Protein AF-A0A4Q9KLH8-F1 (afdb_monomer_lite)

Secondary structure (DSSP, 8-state):
-PEEEEETTEEEEE--------EEEEEEEEEETTT-SPPSS-EEEE-STTEEEEEETTEEEEEE-HHHH-TTTTTS-EEEEEEEE-TTS--EEEEEEE-TTPPSSEEPPPEEEPPPPEEEEEEEEESSTT--B-TT-EEEEEEETTEEEEEBSS--SS-B-TT-EEEE----EEEEEEBSS---TT-SEEEBS--TT--TT-EEEETTS-EEEEEEEETTEEEESS--SS-PPTT-EEEEE-------EEEBSSPBPTT--EEEBSS---SSEEEEE-GGG-EEEEBSEE--TTSEEEEEEE-S-SEEEEEEE-TTSPPEEEEEEE--S-SSEE--EEE--

Structure (mmCIF, N/CA/C/O 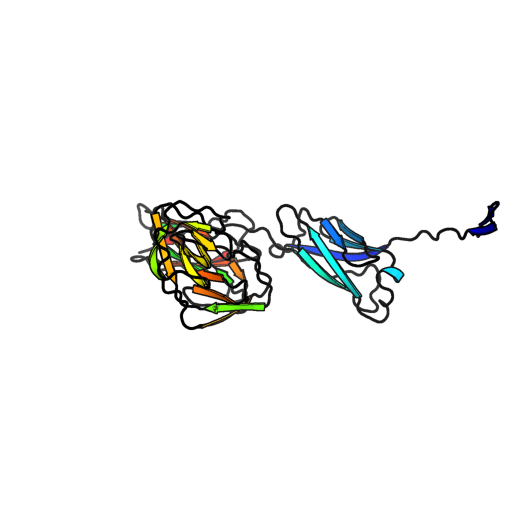backbone):
data_AF-A0A4Q9KLH8-F1
#
_entry.id   AF-A0A4Q9KLH8-F1
#
loop_
_atom_site.group_PDB
_atom_site.id
_atom_site.type_symbol
_atom_site.label_atom_id
_atom_site.label_alt_id
_atom_site.label_comp_id
_atom_site.label_asym_id
_atom_site.label_entity_id
_atom_site.label_seq_id
_atom_site.pdbx_PDB_ins_code
_atom_site.Cartn_x
_atom_site.Cartn_y
_atom_site.Cartn_z
_atom_site.occupancy
_atom_site.B_iso_or_equiv
_atom_site.auth_seq_id
_atom_site.auth_comp_id
_atom_site.auth_asym_id
_atom_site.auth_atom_id
_atom_site.pdbx_PDB_model_num
ATOM 1 N N . MET A 1 1 ? 32.118 -20.522 -50.262 1.00 47.38 1 MET A N 1
ATOM 2 C CA . MET A 1 1 ? 32.177 -21.548 -51.327 1.00 47.38 1 MET A CA 1
ATOM 3 C C . MET A 1 1 ? 30.756 -22.057 -51.536 1.00 47.38 1 MET A C 1
ATOM 5 O O . MET A 1 1 ? 30.192 -22.581 -50.592 1.00 47.38 1 MET A O 1
ATOM 9 N N . THR A 1 2 ? 30.107 -21.774 -52.666 1.00 47.69 2 THR A N 1
ATOM 10 C CA . THR A 1 2 ? 28.705 -22.180 -52.893 1.00 47.69 2 THR A CA 1
ATOM 11 C C . THR A 1 2 ? 28.675 -23.625 -53.379 1.00 47.69 2 THR A C 1
ATOM 13 O O . THR A 1 2 ? 29.340 -23.927 -54.367 1.00 47.69 2 THR A O 1
ATOM 16 N N . GLN A 1 3 ? 27.939 -24.509 -52.704 1.00 59.72 3 GLN A N 1
ATOM 17 C CA . GLN A 1 3 ? 27.824 -25.910 -53.106 1.00 59.72 3 GLN A CA 1
ATOM 18 C C . GLN A 1 3 ? 26.533 -26.089 -53.905 1.00 59.72 3 GLN A C 1
ATOM 20 O O . GLN A 1 3 ? 25.454 -25.706 -53.457 1.00 59.72 3 GLN A O 1
ATOM 25 N N . LEU A 1 4 ? 26.637 -26.632 -55.115 1.00 65.88 4 LEU A N 1
ATOM 26 C CA . LEU A 1 4 ? 25.462 -27.062 -55.866 1.00 65.88 4 LEU A CA 1
ATOM 27 C C . LEU A 1 4 ? 25.060 -28.449 -55.360 1.00 65.88 4 LEU A C 1
ATOM 29 O O . LEU A 1 4 ? 25.887 -29.360 -55.358 1.00 65.88 4 LEU A O 1
ATOM 33 N N . VAL A 1 5 ? 23.808 -28.603 -54.940 1.00 69.75 5 VAL A N 1
ATOM 34 C CA . VAL A 1 5 ? 23.229 -29.900 -54.582 1.00 69.75 5 VAL A CA 1
ATOM 35 C C . VAL A 1 5 ? 22.154 -30.216 -55.610 1.00 69.75 5 VAL A C 1
ATOM 37 O O . VAL A 1 5 ? 21.206 -29.453 -55.782 1.00 69.75 5 VAL A O 1
ATOM 40 N N . VAL A 1 6 ? 22.336 -31.324 -56.322 1.00 73.81 6 VAL A N 1
ATOM 41 C CA . VAL A 1 6 ? 21.378 -31.817 -57.313 1.00 73.81 6 VAL A CA 1
ATOM 42 C C . VAL A 1 6 ? 20.569 -32.929 -56.663 1.00 73.81 6 VAL A C 1
ATOM 44 O O . VAL A 1 6 ? 21.146 -33.890 -56.154 1.00 73.81 6 VAL A O 1
ATOM 47 N N . THR A 1 7 ? 19.249 -32.791 -56.677 1.00 77.50 7 THR A N 1
ATOM 48 C CA . THR A 1 7 ? 18.307 -33.845 -56.300 1.00 77.50 7 THR A CA 1
ATOM 49 C C . THR A 1 7 ? 17.493 -34.272 -57.523 1.00 77.50 7 THR A C 1
ATOM 51 O O . THR A 1 7 ? 17.531 -33.644 -58.581 1.00 77.50 7 THR A O 1
ATOM 54 N N . ASP A 1 8 ? 16.731 -35.346 -57.368 1.00 71.75 8 ASP A N 1
ATOM 55 C CA . ASP A 1 8 ? 15.727 -35.853 -58.312 1.00 71.75 8 ASP A CA 1
ATOM 56 C C . ASP A 1 8 ? 14.618 -34.842 -58.661 1.00 71.75 8 ASP A C 1
ATOM 58 O O . ASP A 1 8 ? 13.943 -34.981 -59.679 1.00 71.75 8 ASP A O 1
ATOM 62 N N . THR A 1 9 ? 14.454 -33.803 -57.842 1.00 70.12 9 THR A N 1
ATOM 63 C CA . THR A 1 9 ? 13.442 -32.749 -57.997 1.00 70.12 9 THR A CA 1
ATOM 64 C C . THR A 1 9 ? 14.005 -31.405 -58.467 1.00 70.12 9 THR A C 1
ATOM 66 O O . THR A 1 9 ? 13.233 -30.488 -58.751 1.00 70.12 9 THR A O 1
ATOM 69 N N . GLY A 1 10 ? 15.328 -31.268 -58.603 1.00 73.38 10 GLY A N 1
ATOM 70 C CA . GLY A 1 10 ? 15.947 -30.074 -59.171 1.00 73.38 10 GLY A CA 1
ATOM 71 C C . GLY A 1 10 ? 17.356 -29.789 -58.665 1.00 73.38 10 GLY A C 1
ATOM 72 O O . GLY A 1 10 ? 17.927 -30.496 -57.837 1.00 73.38 10 GLY A O 1
ATOM 73 N N . THR A 1 11 ? 17.926 -28.704 -59.181 1.00 79.56 11 THR A N 1
ATOM 74 C CA . THR A 1 11 ? 19.269 -28.251 -58.815 1.00 79.56 11 THR A CA 1
ATOM 75 C C . THR A 1 11 ? 19.175 -27.061 -57.872 1.00 79.56 11 THR A C 1
ATOM 77 O O . THR A 1 11 ? 18.703 -25.991 -58.255 1.00 79.56 11 THR A O 1
ATOM 80 N N . PHE A 1 12 ? 19.664 -27.228 -56.646 1.00 67.06 12 PHE A N 1
ATOM 81 C CA . PHE A 1 12 ? 19.619 -26.212 -55.601 1.00 67.06 12 PHE A CA 1
ATOM 82 C C . PHE A 1 12 ? 21.010 -25.635 -55.350 1.00 67.06 12 PHE A C 1
ATOM 84 O O . PHE A 1 12 ? 22.002 -26.350 -55.182 1.00 67.06 12 PHE A O 1
ATOM 91 N N . ARG A 1 13 ? 21.092 -24.303 -55.303 1.00 70.38 13 ARG A N 1
ATOM 92 C CA . ARG A 1 13 ? 22.315 -23.593 -54.929 1.00 70.38 13 ARG A CA 1
ATOM 93 C C . ARG A 1 13 ? 22.336 -23.433 -53.411 1.00 70.38 13 ARG A C 1
ATOM 95 O O . ARG A 1 13 ? 21.678 -22.545 -52.876 1.00 70.38 13 ARG A O 1
ATOM 102 N N . VAL A 1 14 ? 23.092 -24.283 -52.721 1.00 59.47 14 VAL A N 1
ATOM 103 C CA . VAL A 1 14 ? 23.281 -24.182 -51.272 1.00 59.47 14 VAL A CA 1
ATOM 104 C C . VAL A 1 14 ? 24.355 -23.133 -51.008 1.00 59.47 14 VAL A C 1
ATOM 106 O O . VAL A 1 14 ? 25.555 -23.334 -51.225 1.00 59.47 14 VAL A O 1
ATOM 109 N N . VAL A 1 15 ? 23.902 -21.959 -50.582 1.00 61.47 15 VAL A N 1
ATOM 110 C CA . VAL A 1 15 ? 24.777 -20.954 -49.981 1.00 61.47 15 VAL A CA 1
ATOM 111 C C . VAL A 1 15 ? 25.124 -21.469 -48.583 1.00 61.47 15 VAL A C 1
ATOM 113 O O . VAL A 1 15 ? 24.203 -21.871 -47.870 1.00 61.47 15 VAL A O 1
ATOM 116 N N . PRO A 1 16 ? 26.411 -21.518 -48.181 1.00 50.47 16 PRO A N 1
ATOM 117 C CA . PRO A 1 16 ? 26.753 -21.821 -46.797 1.00 50.47 16 PRO A CA 1
ATOM 118 C C . PRO A 1 16 ? 25.945 -20.878 -45.920 1.00 50.47 16 PRO A C 1
ATOM 120 O O . PRO A 1 16 ? 25.918 -19.681 -46.210 1.00 50.47 16 PRO A O 1
ATOM 123 N N . ALA A 1 17 ? 25.274 -21.399 -44.893 1.00 49.69 17 ALA A N 1
ATOM 124 C CA . ALA A 1 17 ? 24.734 -20.521 -43.876 1.00 49.69 17 ALA A CA 1
ATOM 125 C C . ALA A 1 17 ? 25.919 -19.694 -43.369 1.00 49.69 17 ALA A C 1
ATOM 127 O O . ALA A 1 17 ? 26.857 -20.242 -42.786 1.00 49.69 17 ALA A O 1
ATOM 128 N N . GLU A 1 18 ? 25.912 -18.391 -43.648 1.00 45.28 18 GLU A N 1
ATOM 129 C CA . GLU A 1 18 ? 26.667 -17.458 -42.829 1.00 45.28 18 GLU A CA 1
ATOM 130 C C . GLU A 1 18 ? 26.308 -17.838 -41.389 1.00 45.28 18 GLU A C 1
ATOM 132 O O . GLU A 1 18 ? 25.121 -18.089 -41.132 1.00 45.28 18 GLU A O 1
ATOM 137 N N . PRO A 1 19 ? 27.271 -18.025 -40.469 1.00 46.09 19 PRO A N 1
ATOM 138 C CA . PRO A 1 19 ? 26.902 -18.302 -39.096 1.00 46.09 19 PRO A CA 1
ATOM 139 C C . PRO A 1 19 ? 25.984 -17.150 -38.709 1.00 46.09 19 PRO A C 1
ATOM 141 O O . PRO A 1 19 ? 26.393 -15.991 -38.754 1.00 46.09 19 PRO A O 1
ATOM 144 N N . TRP A 1 20 ? 24.711 -17.438 -38.458 1.00 43.53 20 TRP A N 1
ATOM 145 C CA . TRP A 1 20 ? 23.781 -16.425 -38.001 1.00 43.53 20 TRP A CA 1
ATOM 146 C C . TRP A 1 20 ? 24.278 -16.093 -36.600 1.00 43.53 20 TRP A C 1
ATOM 148 O O . TRP A 1 20 ? 24.023 -16.827 -35.643 1.00 43.53 20 TRP A O 1
ATOM 158 N N . HIS A 1 21 ? 25.121 -15.066 -36.501 1.00 51.31 21 HIS A N 1
ATOM 159 C CA . HIS A 1 21 ? 25.708 -14.646 -35.245 1.00 51.31 21 HIS A CA 1
ATOM 160 C C . HIS A 1 21 ? 24.572 -14.000 -34.468 1.00 51.31 21 HIS A C 1
ATOM 162 O O . HIS A 1 21 ? 24.304 -12.809 -34.593 1.00 51.31 21 HIS A O 1
ATOM 168 N N . THR A 1 22 ? 23.852 -14.815 -33.701 1.00 58.53 22 THR A N 1
ATOM 169 C CA . THR A 1 22 ? 22.935 -14.309 -32.686 1.00 58.53 22 THR A CA 1
ATOM 170 C C . THR A 1 22 ? 23.798 -13.501 -31.721 1.00 58.53 22 THR A C 1
ATOM 172 O O . THR A 1 22 ? 24.569 -14.064 -30.944 1.00 58.53 22 THR A O 1
ATOM 175 N N . GLY A 1 23 ? 23.762 -12.179 -31.858 1.00 71.25 23 GLY A N 1
ATOM 176 C CA . GLY A 1 23 ? 24.626 -11.263 -31.127 1.00 71.25 23 GLY A CA 1
ATOM 177 C C . GLY A 1 23 ? 23.939 -10.750 -29.872 1.00 71.25 23 GLY A C 1
ATOM 178 O O . GLY A 1 23 ? 22.711 -10.768 -29.769 1.00 71.25 23 GLY A O 1
ATOM 179 N N . ALA A 1 24 ? 24.728 -10.254 -28.919 1.00 82.06 24 ALA A N 1
ATOM 180 C CA . ALA A 1 24 ? 24.185 -9.389 -27.882 1.00 82.06 24 ALA A CA 1
ATOM 181 C C . ALA A 1 24 ? 23.742 -8.075 -28.542 1.00 82.06 24 ALA A C 1
ATOM 183 O O . ALA A 1 24 ? 24.557 -7.340 -29.095 1.00 82.06 24 ALA A O 1
ATOM 184 N N . LEU A 1 25 ? 22.443 -7.804 -28.497 1.00 88.88 25 LEU A N 1
ATOM 185 C CA . LEU A 1 25 ? 21.833 -6.594 -29.029 1.00 88.88 25 LEU A CA 1
ATOM 186 C C . LEU A 1 25 ? 21.877 -5.473 -27.987 1.00 88.88 25 LEU A C 1
ATOM 188 O O . LEU A 1 25 ? 22.293 -4.355 -28.281 1.00 88.88 25 LEU A O 1
ATOM 192 N N . ALA A 1 26 ? 21.514 -5.778 -26.740 1.00 93.50 26 ALA A N 1
ATOM 193 C CA . ALA A 1 26 ? 21.639 -4.836 -25.636 1.00 93.50 26 ALA A CA 1
ATOM 194 C C . ALA A 1 26 ? 21.941 -5.522 -24.306 1.00 93.50 26 ALA A C 1
ATOM 196 O O . ALA A 1 26 ? 21.568 -6.672 -24.066 1.00 93.50 26 ALA A O 1
ATOM 197 N N . LEU A 1 27 ? 22.599 -4.766 -23.434 1.00 95.25 27 LEU A N 1
ATOM 198 C CA . LEU A 1 27 ? 22.908 -5.114 -22.058 1.00 95.25 27 LEU A CA 1
ATOM 199 C C . LEU A 1 27 ? 22.231 -4.093 -21.147 1.00 95.25 27 LEU A C 1
ATOM 201 O O . LEU A 1 27 ? 22.509 -2.895 -21.235 1.00 95.25 27 LEU A O 1
ATOM 205 N N . VAL A 1 28 ? 21.353 -4.575 -20.275 1.00 96.44 28 VAL A N 1
ATOM 206 C CA . VAL A 1 28 ? 20.563 -3.745 -19.366 1.00 96.44 28 VAL A CA 1
ATOM 207 C C . VAL A 1 28 ? 20.799 -4.237 -17.938 1.00 96.44 28 VAL A C 1
ATOM 209 O O . VAL A 1 28 ? 20.302 -5.306 -17.575 1.00 96.44 28 VAL A O 1
ATOM 212 N N . PRO A 1 29 ? 21.579 -3.519 -17.112 1.00 96.00 29 PRO A N 1
ATOM 213 C CA . PRO A 1 29 ? 21.745 -3.885 -15.710 1.00 96.00 29 PRO A CA 1
ATOM 214 C C . PRO A 1 29 ? 20.382 -3.901 -15.012 1.00 96.00 29 PRO A C 1
ATOM 216 O O . PRO A 1 29 ? 19.599 -2.973 -15.183 1.00 96.00 29 PRO A O 1
ATOM 219 N N . LEU A 1 30 ? 20.080 -4.934 -14.232 1.00 95.06 30 LEU A N 1
ATOM 220 C CA . LEU A 1 30 ? 18.914 -4.932 -13.351 1.00 95.06 30 LEU A CA 1
ATOM 221 C C . LEU A 1 30 ? 19.342 -4.378 -11.995 1.00 95.06 30 LEU A C 1
ATOM 223 O O . LEU A 1 30 ? 20.366 -4.798 -11.456 1.00 95.06 30 LEU A O 1
ATOM 227 N N . ALA A 1 31 ? 18.554 -3.469 -11.432 1.00 92.44 31 ALA A N 1
ATOM 228 C CA . ALA A 1 31 ? 18.828 -2.874 -10.129 1.00 92.44 31 ALA A CA 1
ATOM 229 C C . ALA A 1 31 ? 17.585 -2.954 -9.245 1.00 92.44 31 ALA A C 1
ATOM 231 O O . ALA A 1 31 ? 16.518 -2.482 -9.617 1.00 92.44 31 ALA A O 1
ATOM 232 N N . ASP A 1 32 ? 17.701 -3.569 -8.076 1.00 88.75 32 ASP A N 1
ATOM 233 C CA . ASP A 1 32 ? 16.662 -3.540 -7.052 1.00 88.75 32 ASP A CA 1
ATOM 234 C C . ASP A 1 32 ? 16.375 -2.082 -6.650 1.00 88.75 32 ASP A C 1
ATOM 236 O O . ASP A 1 32 ? 17.298 -1.340 -6.316 1.00 88.75 32 ASP A O 1
ATOM 240 N N . GLU A 1 33 ? 15.110 -1.659 -6.713 1.00 85.38 33 GLU A N 1
ATOM 241 C CA . GLU A 1 33 ? 14.712 -0.249 -6.535 1.00 85.38 33 GLU A CA 1
ATOM 242 C C . GLU A 1 33 ? 15.081 0.335 -5.157 1.00 85.38 33 GLU A C 1
ATOM 244 O O . GLU A 1 33 ? 15.186 1.549 -5.017 1.00 85.38 33 GLU A O 1
ATOM 249 N N . TRP A 1 34 ? 15.289 -0.511 -4.143 1.00 83.50 34 TRP A N 1
ATOM 250 C CA . TRP A 1 34 ? 15.727 -0.111 -2.808 1.00 83.50 34 TRP A CA 1
ATOM 251 C C . TRP A 1 34 ? 17.248 -0.080 -2.705 1.00 83.50 34 TRP A C 1
ATOM 253 O O . TRP A 1 34 ? 17.835 0.914 -2.287 1.00 83.50 34 TRP A O 1
ATOM 263 N N . THR A 1 35 ? 17.900 -1.194 -3.033 1.00 82.88 35 THR A N 1
ATOM 264 C CA . THR A 1 35 ? 19.324 -1.380 -2.720 1.00 82.88 35 THR A CA 1
ATOM 265 C C . THR A 1 35 ? 20.253 -0.941 -3.847 1.00 82.88 35 THR A C 1
ATOM 267 O O . THR A 1 35 ? 21.462 -0.857 -3.635 1.00 82.88 35 THR A O 1
ATOM 270 N N . GLY A 1 36 ? 19.725 -0.724 -5.055 1.00 85.69 36 GLY A N 1
ATOM 271 C CA . GLY A 1 36 ? 20.499 -0.492 -6.277 1.00 85.69 36 GLY A CA 1
ATOM 272 C C . GLY A 1 36 ? 21.330 -1.700 -6.723 1.00 85.69 36 GLY A C 1
ATOM 273 O O . GLY A 1 36 ? 22.054 -1.623 -7.714 1.00 85.69 36 GLY A O 1
ATOM 274 N N . ARG A 1 37 ? 21.255 -2.821 -5.996 1.00 88.75 37 ARG A N 1
ATOM 275 C CA . ARG A 1 37 ? 22.023 -4.040 -6.263 1.00 88.75 37 ARG A CA 1
ATOM 276 C C . ARG A 1 37 ? 21.271 -4.942 -7.240 1.00 88.75 37 ARG A C 1
ATOM 278 O O . ARG A 1 37 ? 20.043 -4.894 -7.289 1.00 88.75 37 ARG A O 1
ATOM 285 N N . PRO A 1 38 ? 21.969 -5.796 -8.000 1.00 87.56 38 PRO A N 1
ATOM 286 C CA . PRO A 1 38 ? 21.299 -6.754 -8.865 1.00 87.56 38 PRO A CA 1
ATOM 287 C C . PRO A 1 38 ? 20.416 -7.719 -8.058 1.00 87.56 38 PRO A C 1
ATOM 289 O O . PRO A 1 38 ? 20.823 -8.160 -6.978 1.00 87.56 38 PRO A O 1
ATOM 292 N N . PRO A 1 39 ? 19.225 -8.085 -8.569 1.00 86.38 39 PRO A N 1
ATOM 293 C CA . PRO A 1 39 ? 18.384 -9.083 -7.922 1.00 86.38 39 PRO A CA 1
ATOM 294 C C . PRO A 1 39 ? 19.099 -10.448 -7.898 1.00 86.38 39 PRO A C 1
ATOM 296 O O . PRO A 1 39 ? 19.776 -10.796 -8.869 1.00 86.38 39 PRO A O 1
ATOM 299 N N . PRO A 1 40 ? 18.923 -11.256 -6.834 1.00 80.56 40 PRO A N 1
ATOM 300 C CA . PRO A 1 40 ? 19.633 -12.529 -6.689 1.00 80.56 40 PRO A CA 1
ATOM 301 C C . PRO A 1 40 ? 19.197 -13.569 -7.729 1.00 80.56 40 PRO A C 1
ATOM 303 O O . PRO A 1 40 ? 20.020 -14.336 -8.220 1.00 80.56 40 PRO A O 1
ATOM 306 N N . VAL A 1 41 ? 17.907 -13.586 -8.080 1.00 84.38 41 VAL A N 1
ATOM 307 C CA . VAL A 1 41 ? 17.327 -14.490 -9.079 1.00 84.38 41 VAL A CA 1
ATOM 308 C C . VAL A 1 41 ? 16.302 -13.721 -9.901 1.00 84.38 41 VAL A C 1
ATOM 310 O O . VAL A 1 41 ? 15.388 -13.109 -9.345 1.00 84.38 41 VAL A O 1
ATOM 313 N N . ALA A 1 42 ? 16.447 -13.770 -11.222 1.00 90.38 42 ALA A N 1
ATOM 314 C CA . ALA A 1 42 ? 15.468 -13.274 -12.178 1.00 90.38 42 ALA A CA 1
ATOM 315 C C . ALA A 1 42 ? 15.587 -14.052 -13.491 1.00 90.38 42 ALA A C 1
ATOM 317 O O . ALA A 1 42 ? 16.667 -14.522 -13.845 1.00 90.38 42 ALA A O 1
ATOM 318 N N . SER A 1 43 ? 14.483 -14.157 -14.218 1.00 92.75 43 SER A N 1
ATOM 319 C CA . SER A 1 43 ? 14.439 -14.595 -15.609 1.00 92.75 43 SER A CA 1
ATOM 320 C C . SER A 1 43 ? 13.723 -13.541 -16.448 1.00 92.75 43 SER A C 1
ATOM 322 O O . SER A 1 43 ? 13.027 -12.669 -15.922 1.00 92.75 43 SER A O 1
ATOM 324 N N . ALA A 1 44 ? 13.929 -13.593 -17.758 1.00 95.50 44 ALA A N 1
ATOM 325 C CA . ALA A 1 44 ? 13.297 -12.683 -18.696 1.00 95.50 44 ALA A CA 1
ATOM 326 C C . ALA A 1 44 ? 12.781 -13.455 -19.904 1.00 95.50 44 ALA A C 1
ATOM 328 O O . ALA A 1 44 ? 13.363 -14.469 -20.283 1.00 95.50 44 ALA A O 1
ATOM 329 N N . ARG A 1 45 ? 11.726 -12.932 -20.523 1.00 95.44 45 ARG A N 1
ATOM 330 C CA . ARG A 1 45 ? 11.300 -13.291 -21.878 1.00 95.44 45 ARG A CA 1
ATOM 331 C C . ARG A 1 45 ? 10.985 -12.021 -22.657 1.00 95.44 45 ARG A C 1
ATOM 333 O O . ARG A 1 45 ? 10.526 -11.042 -22.071 1.00 95.44 45 ARG A O 1
ATOM 340 N N . SER A 1 46 ? 11.245 -12.027 -23.959 1.00 95.00 46 SER A N 1
ATOM 341 C CA . SER A 1 46 ? 10.852 -10.919 -24.830 1.00 95.00 46 SER A CA 1
ATOM 342 C C . SER A 1 46 ? 9.445 -11.158 -25.363 1.00 95.00 46 SER A C 1
ATOM 344 O O . SER A 1 46 ? 9.056 -12.301 -25.601 1.00 95.00 46 SER A O 1
ATOM 346 N N . LEU A 1 47 ? 8.695 -10.075 -25.542 1.00 94.00 47 LEU A N 1
ATOM 347 C CA . LEU A 1 47 ? 7.436 -10.053 -26.284 1.00 94.00 47 LEU A CA 1
ATOM 348 C C . LEU A 1 47 ? 7.629 -9.505 -27.709 1.00 94.00 47 LEU A C 1
ATOM 350 O O . LEU A 1 47 ? 6.693 -9.516 -28.503 1.00 94.00 47 LEU A O 1
ATOM 354 N N . SER A 1 48 ? 8.832 -9.026 -28.041 1.00 91.75 48 SER A N 1
ATOM 355 C CA . SER A 1 48 ? 9.159 -8.447 -29.343 1.00 91.75 48 SER A CA 1
ATOM 356 C C . SER A 1 48 ? 9.718 -9.509 -30.290 1.00 91.75 48 SER A C 1
ATOM 358 O O . SER A 1 48 ? 10.603 -10.288 -29.935 1.00 91.75 48 SER A O 1
ATOM 360 N N . ALA A 1 49 ? 9.212 -9.537 -31.524 1.00 87.50 49 ALA A N 1
ATOM 361 C CA . ALA A 1 49 ? 9.659 -10.490 -32.535 1.00 87.50 49 ALA A CA 1
ATOM 362 C C . ALA A 1 49 ? 11.149 -10.303 -32.876 1.00 87.50 49 ALA A C 1
ATOM 364 O O . ALA A 1 49 ? 11.657 -9.186 -32.923 1.00 87.50 49 ALA A O 1
ATOM 365 N N . GLY A 1 50 ? 11.855 -11.409 -33.126 1.00 87.38 50 GLY A N 1
ATOM 366 C CA . GLY A 1 50 ? 13.273 -11.379 -33.508 1.00 87.38 50 GLY A CA 1
ATOM 367 C C . GLY A 1 50 ? 14.252 -11.069 -32.369 1.00 87.38 50 GLY A C 1
ATOM 368 O O . GLY A 1 50 ? 15.458 -11.052 -32.617 1.00 87.38 50 GLY A O 1
ATOM 369 N N . VAL A 1 51 ? 13.758 -10.875 -31.139 1.00 92.56 51 VAL A N 1
ATOM 370 C CA . VAL A 1 51 ? 14.564 -10.611 -29.942 1.00 92.56 51 VAL A CA 1
ATOM 371 C C . VAL A 1 51 ? 14.371 -11.731 -28.919 1.00 92.56 51 VAL A C 1
ATOM 373 O O . VAL A 1 51 ? 13.263 -12.034 -28.492 1.00 92.56 51 VAL A O 1
ATOM 376 N N . GLY A 1 52 ? 15.467 -12.349 -28.495 1.00 92.88 52 GLY A N 1
ATOM 377 C CA . GLY A 1 52 ? 15.539 -13.164 -27.290 1.00 92.88 52 GLY A CA 1
ATOM 378 C C . GLY A 1 52 ? 15.862 -12.299 -26.073 1.00 92.88 52 GLY A C 1
ATOM 379 O O . GLY A 1 52 ? 16.567 -11.297 -26.178 1.00 92.88 52 GLY A O 1
ATOM 380 N N . ALA A 1 53 ? 15.376 -12.694 -24.899 1.00 95.44 53 ALA A N 1
ATOM 381 C CA . ALA A 1 53 ? 15.723 -12.058 -23.633 1.00 95.44 53 ALA A CA 1
ATOM 382 C C . ALA A 1 53 ? 16.061 -13.126 -22.597 1.00 95.44 53 ALA A C 1
ATOM 384 O O . ALA A 1 53 ? 15.365 -14.132 -22.496 1.00 95.44 53 ALA A O 1
ATOM 385 N N . HIS A 1 54 ? 17.119 -12.905 -21.826 1.00 93.81 54 HIS A N 1
ATOM 386 C CA . HIS A 1 54 ? 17.476 -13.732 -20.676 1.00 93.81 54 HIS A CA 1
ATOM 387 C C . HIS A 1 54 ? 18.235 -12.893 -19.645 1.00 93.81 54 HIS A C 1
ATOM 389 O O . HIS A 1 54 ? 18.743 -11.819 -19.960 1.00 93.81 54 HIS A O 1
ATOM 395 N N . VAL A 1 55 ? 18.318 -13.369 -18.403 1.00 93.81 55 VAL A N 1
ATOM 396 C CA . VAL A 1 55 ? 19.066 -12.687 -17.338 1.00 93.81 55 VAL A CA 1
ATOM 397 C C . VAL A 1 55 ? 20.299 -13.505 -16.986 1.00 93.81 55 VAL A C 1
ATOM 399 O O . VAL A 1 55 ? 20.207 -14.706 -16.749 1.00 93.81 55 VAL A O 1
ATOM 402 N N . THR A 1 56 ? 21.453 -12.849 -16.912 1.00 90.06 56 THR A N 1
ATOM 403 C CA . THR A 1 56 ? 22.699 -13.448 -16.428 1.00 90.06 56 THR A CA 1
ATOM 404 C C . THR A 1 56 ? 23.443 -12.463 -15.539 1.00 90.06 56 THR A C 1
ATOM 406 O O . THR A 1 56 ? 23.582 -11.290 -15.879 1.00 90.06 56 THR A O 1
ATOM 409 N N . ARG A 1 57 ? 23.888 -12.923 -14.362 1.00 87.56 57 ARG A N 1
ATOM 410 C CA . ARG A 1 57 ? 24.633 -12.117 -13.373 1.00 87.56 57 ARG A CA 1
ATOM 411 C C . ARG A 1 57 ? 23.998 -10.742 -13.091 1.00 87.56 57 ARG A C 1
ATOM 413 O O . ARG A 1 57 ? 24.687 -9.729 -13.054 1.00 87.56 57 ARG A O 1
ATOM 420 N N . GLY A 1 58 ? 22.671 -10.699 -12.944 1.00 90.06 58 GLY A N 1
ATOM 421 C CA . GL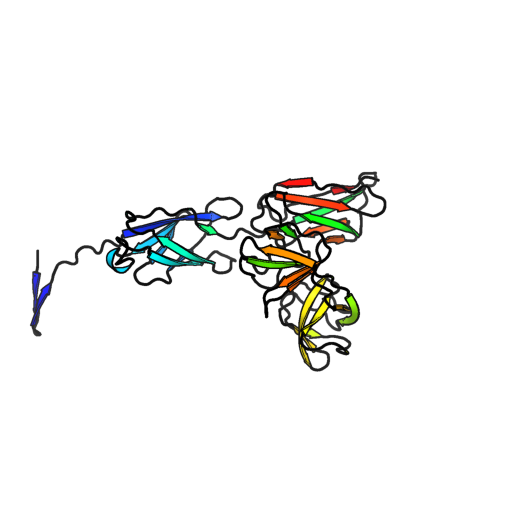Y A 1 58 ? 21.944 -9.454 -12.675 1.00 90.06 58 GLY A CA 1
ATOM 422 C C . GLY A 1 58 ? 21.847 -8.488 -13.860 1.00 90.06 58 GLY A C 1
ATOM 423 O O . GLY A 1 58 ? 21.481 -7.336 -13.672 1.00 90.06 58 GLY A O 1
ATOM 424 N N . THR A 1 59 ? 22.170 -8.930 -15.074 1.00 93.88 59 THR A N 1
ATOM 425 C CA . THR A 1 59 ? 22.027 -8.153 -16.309 1.00 93.88 59 THR A CA 1
ATOM 426 C C . THR A 1 59 ? 21.015 -8.839 -17.214 1.00 93.88 59 THR A C 1
ATOM 428 O O . THR A 1 59 ? 21.131 -10.034 -17.488 1.00 93.88 59 THR A O 1
ATOM 431 N N . LEU A 1 60 ? 20.026 -8.089 -17.684 1.00 95.94 60 LEU A N 1
ATOM 432 C CA . LEU A 1 60 ? 19.169 -8.496 -18.785 1.00 95.94 60 LEU A CA 1
ATOM 433 C C . LEU A 1 60 ? 19.957 -8.364 -20.091 1.00 95.94 60 LEU A C 1
ATOM 435 O O . LEU A 1 60 ? 20.454 -7.289 -20.431 1.00 95.94 60 LEU A O 1
ATOM 439 N N . VAL A 1 61 ? 20.063 -9.469 -20.816 1.00 95.31 61 VAL A N 1
ATOM 440 C CA . VAL A 1 61 ? 20.734 -9.553 -22.109 1.00 95.31 61 VAL A CA 1
ATOM 441 C C . VAL A 1 61 ? 19.671 -9.769 -23.173 1.00 95.31 61 VAL A C 1
ATOM 443 O O . VAL A 1 61 ? 18.937 -10.761 -23.145 1.00 95.31 61 VAL A O 1
ATOM 446 N N . LEU A 1 62 ? 19.597 -8.825 -24.108 1.00 95.06 62 LEU A N 1
ATOM 447 C CA . LEU A 1 62 ? 18.797 -8.954 -25.317 1.00 95.06 62 LEU A CA 1
ATOM 448 C C . LEU A 1 62 ? 19.679 -9.533 -26.415 1.00 95.06 62 LEU A C 1
ATOM 450 O O . LEU A 1 62 ? 20.778 -9.030 -26.654 1.00 95.06 62 LEU A O 1
ATOM 454 N N . THR A 1 63 ? 19.209 -10.581 -27.077 1.00 93.75 63 THR A N 1
ATOM 455 C CA . THR A 1 63 ? 19.927 -11.254 -28.162 1.00 93.75 63 THR A CA 1
ATOM 456 C C . THR A 1 63 ? 19.075 -11.333 -29.412 1.00 93.75 63 THR A C 1
ATOM 458 O O . THR A 1 63 ? 17.853 -11.291 -29.344 1.00 93.75 63 THR A O 1
ATOM 461 N N . GLY A 1 64 ? 19.705 -11.448 -30.571 1.00 90.50 64 GLY A N 1
ATOM 462 C CA . GLY A 1 64 ? 18.991 -11.591 -31.833 1.00 90.50 64 GLY A CA 1
ATOM 463 C C . GLY A 1 64 ? 19.853 -11.184 -33.013 1.00 90.50 64 GLY A C 1
ATOM 464 O O . GLY A 1 64 ? 21.064 -11.003 -32.883 1.00 90.50 64 GLY A O 1
ATOM 465 N N . LEU A 1 65 ? 19.206 -11.050 -34.164 1.00 88.44 65 LEU A N 1
ATOM 466 C CA . LEU A 1 65 ? 19.827 -10.581 -35.399 1.00 88.44 65 LEU A CA 1
ATOM 467 C C . LEU A 1 65 ? 19.491 -9.100 -35.564 1.00 88.44 65 LEU A C 1
ATOM 469 O O . LEU A 1 65 ? 18.298 -8.798 -35.650 1.00 88.44 65 LEU A O 1
ATOM 473 N N . PRO A 1 66 ? 20.477 -8.186 -35.590 1.00 85.88 66 PRO A N 1
ATOM 474 C CA . PRO A 1 66 ? 20.227 -6.747 -35.637 1.00 85.88 66 PRO A CA 1
ATOM 475 C C . PRO A 1 66 ? 19.235 -6.333 -36.727 1.00 85.88 66 PRO A C 1
ATOM 477 O O . PRO A 1 66 ? 18.258 -5.652 -36.431 1.00 85.88 66 PRO A O 1
ATOM 480 N N . GLU A 1 67 ? 19.412 -6.819 -37.956 1.00 84.88 67 GLU A N 1
ATOM 481 C CA . GLU A 1 67 ? 18.541 -6.500 -39.092 1.00 84.88 67 GLU A CA 1
ATOM 482 C C . GLU A 1 67 ? 17.099 -7.016 -38.956 1.00 84.88 67 GLU A C 1
ATOM 484 O O . GLU A 1 67 ? 16.198 -6.462 -39.581 1.00 84.88 67 GLU A O 1
ATOM 489 N N . ARG A 1 68 ? 16.851 -8.049 -38.138 1.00 85.56 68 ARG A N 1
ATOM 490 C CA . ARG A 1 68 ? 15.492 -8.563 -37.878 1.00 85.56 68 ARG A CA 1
ATOM 491 C C . ARG A 1 68 ? 14.865 -7.961 -36.633 1.00 85.56 68 ARG A C 1
ATOM 493 O O . ARG A 1 68 ? 13.676 -7.667 -36.636 1.00 85.56 68 ARG A O 1
ATOM 500 N N . ALA A 1 69 ? 15.653 -7.830 -35.573 1.00 86.69 69 ALA A N 1
ATOM 501 C CA . ALA A 1 69 ? 15.217 -7.250 -34.317 1.00 86.69 69 ALA A CA 1
ATOM 502 C C . ALA A 1 69 ? 14.903 -5.763 -34.492 1.00 86.69 69 ALA A C 1
ATOM 504 O O . ALA A 1 69 ? 13.872 -5.297 -34.018 1.00 86.69 69 ALA A O 1
ATOM 505 N N . TRP A 1 70 ? 15.784 -5.036 -35.187 1.00 89.69 70 TRP A N 1
ATOM 506 C CA . TRP A 1 70 ? 15.840 -3.576 -35.220 1.00 89.69 70 TRP A CA 1
ATOM 507 C C . TRP A 1 70 ? 16.192 -3.046 -36.626 1.00 89.69 70 TRP A C 1
ATOM 509 O O . TRP A 1 70 ? 17.213 -2.371 -36.801 1.00 89.69 70 TRP A O 1
ATOM 519 N N . PRO A 1 71 ? 15.345 -3.298 -37.644 1.00 87.69 71 PRO A N 1
ATOM 520 C CA . PRO A 1 71 ? 15.637 -2.987 -39.051 1.00 87.69 71 PRO A CA 1
ATOM 521 C C . PRO A 1 71 ? 15.888 -1.497 -39.328 1.00 87.69 71 PRO A C 1
ATOM 523 O O . PRO A 1 71 ? 16.537 -1.147 -40.311 1.00 87.69 71 PRO A O 1
ATOM 526 N N . HIS A 1 72 ? 15.391 -0.611 -38.461 1.00 91.31 72 HIS A N 1
ATOM 527 C CA . HIS A 1 72 ? 15.494 0.841 -38.619 1.00 91.31 72 HIS A CA 1
ATOM 528 C C . HIS A 1 72 ? 16.339 1.510 -37.530 1.00 91.31 72 HIS A C 1
ATOM 530 O O . HIS A 1 72 ? 16.232 2.724 -37.338 1.00 91.31 72 HIS A O 1
ATOM 536 N N . LEU A 1 73 ? 17.203 0.754 -36.835 1.00 91.06 73 LEU A N 1
ATOM 537 C CA . LEU A 1 73 ? 18.035 1.293 -35.754 1.00 91.06 73 LEU A CA 1
ATOM 538 C C . LEU A 1 73 ? 18.882 2.486 -36.199 1.00 91.06 73 LEU A C 1
ATOM 540 O O . LEU A 1 73 ? 19.110 3.385 -35.408 1.00 91.06 73 LEU A O 1
ATOM 544 N N . SER A 1 74 ? 19.335 2.534 -37.451 1.00 92.12 74 SER A N 1
ATOM 545 C CA . SER A 1 74 ? 20.162 3.635 -37.964 1.00 92.12 74 SER A CA 1
ATOM 546 C C . SER A 1 74 ? 19.453 4.994 -38.000 1.00 92.12 74 SER A C 1
ATOM 548 O O . SER A 1 74 ? 20.124 6.018 -38.061 1.00 92.12 74 SER A O 1
ATOM 550 N N . THR A 1 75 ? 18.117 5.019 -37.970 1.00 93.56 75 THR A N 1
ATOM 551 C CA . THR A 1 75 ? 17.317 6.234 -38.209 1.00 93.56 75 THR A CA 1
ATOM 552 C C . THR A 1 75 ? 16.240 6.484 -37.161 1.00 93.56 75 THR A C 1
ATOM 554 O O . THR A 1 75 ? 15.805 7.621 -37.002 1.00 93.56 75 THR A O 1
ATOM 557 N N . THR A 1 76 ? 15.804 5.453 -36.435 1.00 94.44 76 THR A N 1
ATOM 558 C CA . THR A 1 76 ? 14.686 5.546 -35.491 1.00 94.44 76 THR A CA 1
ATOM 559 C C . THR A 1 76 ? 14.957 4.756 -34.224 1.00 94.44 76 THR A C 1
ATOM 561 O O . THR A 1 76 ? 15.567 3.683 -34.259 1.00 94.44 76 THR A O 1
ATOM 564 N N . ASP A 1 77 ? 14.467 5.287 -33.105 1.00 94.88 77 ASP A N 1
ATOM 565 C CA . ASP A 1 77 ? 14.494 4.577 -31.836 1.00 94.88 77 ASP A CA 1
ATOM 566 C C . ASP A 1 77 ? 13.713 3.273 -31.940 1.00 94.88 77 ASP A C 1
ATOM 568 O O . ASP A 1 77 ? 12.613 3.218 -32.493 1.00 94.88 77 ASP A O 1
ATOM 572 N N . GLN A 1 78 ? 14.279 2.230 -31.354 1.00 93.56 78 GLN A N 1
ATOM 573 C CA . GLN A 1 78 ? 13.674 0.913 -31.298 1.00 93.56 78 GLN A CA 1
ATOM 574 C C . GLN A 1 78 ? 13.229 0.622 -29.874 1.00 93.56 78 GLN A C 1
ATOM 576 O O . GLN A 1 78 ? 13.799 1.127 -28.906 1.00 93.56 78 GLN A O 1
ATOM 581 N N . PHE A 1 79 ? 12.200 -0.205 -29.736 1.00 93.69 79 PHE A N 1
ATOM 582 C CA . PHE A 1 79 ? 11.671 -0.583 -28.435 1.00 93.69 79 PHE A CA 1
ATOM 583 C C . PHE A 1 79 ? 11.589 -2.095 -28.329 1.00 93.69 79 PHE A C 1
ATOM 585 O O . PHE A 1 79 ? 11.183 -2.764 -29.276 1.00 93.69 79 PHE A O 1
ATOM 592 N N . VAL A 1 80 ? 11.955 -2.617 -27.163 1.00 93.56 80 VAL A N 1
ATOM 593 C CA . VAL A 1 80 ? 11.770 -4.026 -26.827 1.00 93.56 80 VAL A CA 1
ATOM 594 C C . VAL A 1 80 ? 10.920 -4.127 -25.578 1.00 93.56 80 VAL A C 1
ATOM 596 O O . VAL A 1 80 ? 11.271 -3.572 -24.537 1.00 93.56 80 VAL A O 1
ATOM 599 N N . ASP A 1 81 ? 9.829 -4.869 -25.686 1.00 95.75 81 ASP A N 1
ATOM 600 C CA . ASP A 1 81 ? 8.982 -5.214 -24.559 1.00 95.75 81 ASP A CA 1
ATOM 601 C C . ASP A 1 81 ? 9.469 -6.539 -23.968 1.00 95.75 81 ASP A C 1
ATOM 603 O O . ASP A 1 81 ? 9.649 -7.542 -24.669 1.00 95.75 81 ASP A O 1
ATOM 607 N N . VAL A 1 82 ? 9.722 -6.541 -22.663 1.00 95.94 82 VAL A N 1
ATOM 608 C CA . VAL A 1 82 ? 10.177 -7.714 -21.917 1.00 95.94 82 VAL A CA 1
ATOM 609 C C . VAL A 1 82 ? 9.300 -7.956 -20.703 1.00 95.94 82 VAL A C 1
ATOM 611 O O . VAL A 1 82 ? 8.778 -7.025 -20.089 1.00 95.94 82 VAL A O 1
ATOM 614 N N . VAL A 1 83 ? 9.187 -9.225 -20.328 1.00 95.94 83 VAL A N 1
ATOM 615 C CA . VAL A 1 83 ? 8.595 -9.647 -19.063 1.00 95.94 83 VAL A CA 1
ATOM 616 C C . VAL A 1 83 ? 9.694 -10.220 -18.187 1.00 95.94 83 VAL A C 1
ATOM 618 O O . VAL A 1 83 ? 10.350 -11.194 -18.560 1.00 95.94 83 VAL A O 1
ATOM 621 N N . LEU A 1 84 ? 9.887 -9.615 -17.020 1.00 94.38 84 LEU A N 1
ATOM 622 C CA . LEU A 1 84 ? 10.790 -10.081 -15.978 1.00 94.38 84 LEU A CA 1
ATOM 623 C C . LEU A 1 84 ? 10.005 -10.909 -14.963 1.00 94.38 84 LEU A C 1
ATOM 625 O O . LEU A 1 84 ? 8.994 -10.461 -14.424 1.00 94.38 84 LEU A O 1
ATOM 629 N N . THR A 1 85 ? 10.491 -12.110 -14.672 1.00 91.69 85 THR A N 1
ATOM 630 C CA . THR A 1 85 ? 9.908 -13.006 -13.667 1.00 91.69 85 THR A CA 1
ATOM 631 C C . THR A 1 85 ? 10.904 -13.227 -12.540 1.00 91.69 85 THR A C 1
ATOM 633 O O . THR A 1 85 ? 12.098 -13.430 -12.769 1.00 91.69 85 THR A O 1
ATOM 636 N N . ARG A 1 86 ? 10.421 -13.175 -11.297 1.00 89.81 86 ARG A N 1
ATOM 637 C CA . ARG A 1 86 ? 11.223 -13.418 -10.094 1.00 89.81 86 ARG A CA 1
ATOM 638 C C . ARG A 1 86 ? 10.434 -14.295 -9.122 1.00 89.81 86 ARG A C 1
ATOM 640 O O . ARG A 1 86 ? 9.219 -14.117 -9.027 1.00 89.81 86 ARG A O 1
ATOM 647 N N . PRO A 1 87 ? 11.085 -15.219 -8.394 1.00 80.62 87 PRO A N 1
ATOM 648 C CA . PRO A 1 87 ? 10.394 -16.074 -7.435 1.00 80.62 87 PRO A CA 1
ATOM 649 C C . PRO A 1 87 ? 9.576 -15.263 -6.423 1.00 80.62 87 PRO A C 1
ATOM 651 O O . PRO A 1 87 ? 10.084 -14.315 -5.820 1.00 80.62 87 PRO A O 1
ATOM 654 N N . GLY A 1 88 ? 8.303 -15.631 -6.258 1.00 74.19 88 GLY A N 1
ATOM 655 C CA . GLY A 1 88 ? 7.386 -14.981 -5.318 1.00 74.19 88 GLY A CA 1
ATOM 656 C C . GLY A 1 88 ? 6.957 -13.561 -5.705 1.00 74.19 88 GLY A C 1
ATOM 657 O O . GLY A 1 88 ? 6.509 -12.822 -4.832 1.00 74.19 88 GLY A O 1
ATOM 658 N N . ARG A 1 89 ? 7.113 -13.151 -6.975 1.00 79.38 89 ARG A N 1
ATOM 659 C CA . ARG A 1 89 ? 6.740 -11.815 -7.472 1.00 79.38 89 ARG A CA 1
ATOM 660 C C . ARG A 1 89 ? 5.771 -11.880 -8.634 1.00 79.38 89 ARG A C 1
ATOM 662 O O . ARG A 1 89 ? 5.821 -12.807 -9.435 1.00 79.38 89 ARG A O 1
ATOM 669 N N . ALA A 1 90 ? 4.955 -10.834 -8.743 1.00 79.31 90 ALA A N 1
ATOM 670 C CA . ALA A 1 90 ? 4.236 -10.550 -9.971 1.00 79.31 90 ALA A CA 1
ATOM 671 C C . ALA A 1 90 ? 5.230 -10.318 -11.119 1.00 79.31 90 ALA A C 1
ATOM 673 O O . ALA A 1 90 ? 6.342 -9.818 -10.910 1.00 79.31 90 ALA A O 1
ATOM 674 N N . GLU A 1 91 ? 4.813 -10.696 -12.322 1.00 89.06 91 GLU A N 1
ATOM 675 C CA . GLU A 1 91 ? 5.568 -10.414 -13.533 1.00 89.06 91 GLU A CA 1
ATOM 676 C C . GLU A 1 91 ? 5.703 -8.900 -13.723 1.00 89.06 91 GLU A C 1
ATOM 678 O O . GLU A 1 91 ? 4.738 -8.150 -13.584 1.00 89.06 91 GLU A O 1
ATOM 683 N N . GLN A 1 92 ? 6.918 -8.448 -14.027 1.00 89.88 92 GLN A N 1
ATOM 684 C CA . GLN A 1 92 ? 7.197 -7.042 -14.284 1.00 89.88 92 GLN A CA 1
ATOM 685 C C . GLN A 1 92 ? 7.387 -6.841 -15.784 1.00 89.88 92 GLN A C 1
ATOM 687 O O . GLN A 1 92 ? 8.345 -7.346 -16.372 1.00 89.88 92 GLN A O 1
ATOM 692 N N . HIS A 1 93 ? 6.482 -6.083 -16.392 1.00 91.62 93 HIS A N 1
ATOM 693 C CA . HIS A 1 93 ? 6.596 -5.669 -17.784 1.00 91.62 93 HIS A CA 1
ATOM 694 C C . HIS A 1 93 ? 7.495 -4.436 -17.872 1.00 91.62 93 HIS A C 1
ATOM 696 O O . HIS A 1 93 ? 7.333 -3.486 -17.108 1.00 91.62 93 HIS A O 1
ATOM 702 N N . ALA A 1 94 ? 8.448 -4.447 -18.798 1.00 91.62 94 ALA A N 1
ATOM 703 C CA . ALA A 1 94 ? 9.325 -3.313 -19.045 1.00 91.62 94 ALA A CA 1
ATOM 704 C C . ALA A 1 94 ? 9.477 -3.074 -20.544 1.00 91.62 94 ALA A C 1
ATOM 706 O O . ALA A 1 94 ? 9.643 -4.017 -21.318 1.00 91.62 94 ALA A O 1
ATOM 707 N N . ARG A 1 95 ? 9.467 -1.798 -20.931 1.00 93.94 95 ARG A N 1
ATOM 708 C CA . ARG A 1 95 ? 9.729 -1.356 -22.298 1.00 93.94 95 ARG A CA 1
ATOM 709 C C . ARG A 1 95 ? 11.083 -0.671 -22.357 1.00 93.94 95 ARG A C 1
ATOM 711 O O . ARG A 1 95 ? 11.290 0.373 -21.744 1.00 93.94 95 ARG A O 1
ATOM 718 N N . ILE A 1 96 ? 12.010 -1.271 -23.088 1.00 93.62 96 ILE A N 1
ATOM 719 C CA . ILE A 1 96 ? 13.394 -0.815 -23.198 1.00 93.62 96 ILE A CA 1
ATOM 720 C C . ILE A 1 96 ? 13.532 -0.032 -24.494 1.00 93.62 96 ILE A C 1
ATOM 722 O O . ILE A 1 96 ? 13.285 -0.573 -25.569 1.00 93.62 96 ILE A O 1
ATOM 726 N N . ARG A 1 97 ? 13.939 1.234 -24.389 1.00 94.75 97 ARG A N 1
ATOM 727 C CA . ARG A 1 97 ? 14.263 2.081 -25.539 1.00 94.75 97 ARG A CA 1
ATOM 728 C C . ARG A 1 97 ? 15.720 1.879 -25.939 1.00 94.75 97 ARG A C 1
ATOM 730 O O . ARG A 1 97 ? 16.612 1.981 -25.100 1.00 94.75 97 ARG A O 1
ATOM 737 N N . ILE A 1 98 ? 15.942 1.661 -27.226 1.00 94.19 98 ILE A N 1
ATOM 738 C CA . ILE A 1 98 ? 17.248 1.625 -27.875 1.00 94.19 98 ILE A CA 1
ATOM 739 C C . ILE A 1 98 ? 17.310 2.842 -28.804 1.00 94.19 98 ILE A C 1
ATOM 741 O O . ILE A 1 98 ? 16.564 2.883 -29.783 1.00 94.19 98 ILE A O 1
ATOM 745 N N . PRO A 1 99 ? 18.130 3.857 -28.496 1.00 95.88 99 PRO A N 1
ATOM 746 C CA . PRO A 1 99 ? 18.205 5.066 -29.306 1.00 95.88 99 PRO A CA 1
ATOM 747 C C . PRO A 1 99 ? 18.639 4.796 -30.750 1.00 95.88 99 PRO A C 1
ATOM 749 O O . PRO A 1 99 ? 19.452 3.899 -31.001 1.00 95.88 99 PRO A O 1
ATOM 752 N N . ALA A 1 100 ? 18.155 5.612 -31.684 1.00 95.25 100 ALA A N 1
ATOM 753 C CA . ALA A 1 100 ? 18.619 5.610 -33.064 1.00 95.25 100 ALA A CA 1
ATOM 754 C C . ALA A 1 100 ? 20.152 5.765 -33.144 1.00 95.25 100 ALA A C 1
ATOM 756 O O . ALA A 1 100 ? 20.772 6.436 -32.319 1.00 95.25 100 ALA A O 1
ATOM 757 N N . ALA A 1 101 ? 20.756 5.136 -34.149 1.00 93.56 101 ALA A N 1
ATOM 758 C CA . ALA A 1 101 ? 22.193 5.078 -34.404 1.00 93.56 101 ALA A CA 1
ATOM 759 C C . ALA A 1 101 ? 23.042 4.503 -33.248 1.00 93.56 101 ALA A C 1
ATOM 761 O O . ALA A 1 101 ? 24.252 4.725 -33.197 1.00 93.56 101 ALA A O 1
ATOM 762 N N . SER A 1 102 ? 22.440 3.736 -32.329 1.00 93.12 102 SER A N 1
ATOM 763 C CA . SER A 1 102 ? 23.187 3.062 -31.261 1.00 93.12 102 SER A CA 1
ATOM 764 C C . SER A 1 102 ? 24.161 2.017 -31.808 1.00 93.12 102 SER A C 1
ATOM 766 O O . SER A 1 102 ? 23.805 1.192 -32.648 1.00 93.12 102 SER A O 1
ATOM 768 N N . ALA A 1 103 ? 25.376 1.992 -31.258 1.00 91.38 103 ALA A N 1
ATOM 769 C CA . ALA A 1 103 ? 26.314 0.894 -31.468 1.00 91.38 103 ALA A CA 1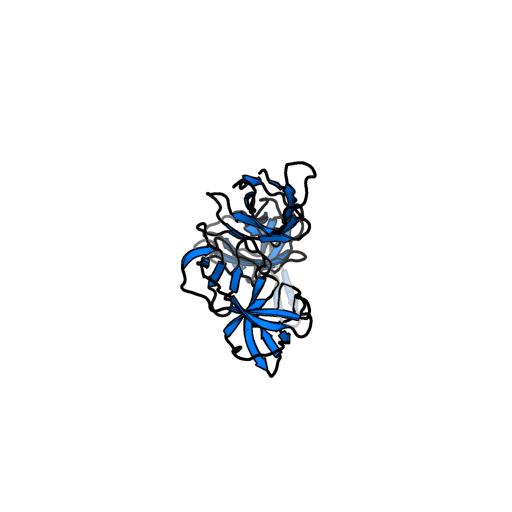
ATOM 770 C C . ALA A 1 103 ? 25.872 -0.359 -30.690 1.00 91.38 103 ALA A C 1
ATOM 772 O O . ALA A 1 103 ? 25.366 -0.253 -29.570 1.00 91.38 103 ALA A O 1
ATOM 773 N N . LEU A 1 104 ? 26.093 -1.543 -31.271 1.00 89.56 104 LEU A N 1
ATOM 774 C CA . LEU A 1 104 ? 25.742 -2.830 -30.666 1.00 89.56 104 LEU A CA 1
ATOM 775 C C . LEU A 1 104 ? 26.984 -3.532 -30.074 1.00 89.56 104 LEU A C 1
ATOM 777 O O . LEU A 1 104 ? 28.030 -3.535 -30.725 1.00 89.56 104 LEU A O 1
ATOM 781 N N . PRO A 1 105 ? 26.898 -4.147 -28.874 1.00 92.31 105 PRO A N 1
ATOM 782 C CA . PRO A 1 105 ? 25.732 -4.171 -27.991 1.00 92.31 105 PRO A CA 1
ATOM 783 C C . PRO A 1 105 ? 25.472 -2.803 -27.344 1.00 92.31 105 PRO A C 1
ATOM 785 O O . PRO A 1 105 ? 26.375 -2.201 -26.756 1.00 92.31 105 PRO A O 1
ATOM 788 N N . TYR A 1 106 ? 24.219 -2.350 -27.377 1.00 94.19 106 TYR A N 1
ATOM 789 C CA . TYR A 1 106 ? 23.808 -1.127 -26.691 1.00 94.19 106 TYR A CA 1
ATOM 790 C C . TYR A 1 106 ? 23.837 -1.335 -25.171 1.00 94.19 106 TYR A C 1
ATOM 792 O O . TYR A 1 106 ? 23.338 -2.339 -24.662 1.00 94.19 106 TYR A O 1
ATOM 800 N N . ARG A 1 107 ? 24.409 -0.389 -24.422 1.00 94.75 107 ARG A N 1
ATOM 801 C CA . ARG A 1 107 ? 24.447 -0.432 -22.952 1.00 94.75 107 ARG A CA 1
ATOM 802 C C . ARG A 1 107 ? 23.411 0.534 -22.397 1.00 94.75 107 ARG A C 1
ATOM 804 O O . ARG A 1 107 ? 23.621 1.744 -22.425 1.00 94.75 107 ARG A O 1
ATOM 811 N N . ALA A 1 108 ? 22.300 -0.007 -21.912 1.00 93.25 108 ALA A N 1
ATOM 812 C CA . ALA A 1 108 ? 21.227 0.795 -21.345 1.00 93.25 108 ALA A CA 1
ATOM 813 C C . ALA A 1 108 ? 21.538 1.218 -19.902 1.00 93.25 108 ALA A C 1
ATOM 815 O O . ALA A 1 108 ? 22.365 0.610 -19.214 1.00 93.25 108 ALA A O 1
ATOM 816 N N . ALA A 1 109 ? 20.817 2.234 -19.428 1.00 92.31 109 ALA A N 1
ATOM 817 C CA . ALA A 1 109 ? 20.766 2.558 -18.008 1.00 92.31 109 ALA A CA 1
ATOM 818 C C . ALA A 1 109 ? 20.179 1.383 -17.193 1.00 92.31 109 ALA A C 1
ATOM 820 O O . ALA A 1 109 ? 19.439 0.564 -17.752 1.00 92.31 109 ALA A O 1
ATOM 821 N N . PRO A 1 110 ? 20.480 1.289 -15.883 1.00 93.12 110 PRO A N 1
ATOM 822 C CA . PRO A 1 110 ? 19.901 0.259 -15.034 1.00 93.12 110 PRO A CA 1
ATOM 823 C C . PRO A 1 110 ? 18.369 0.280 -15.060 1.00 93.12 110 PRO A C 1
ATOM 825 O O . PRO A 1 110 ? 17.747 1.325 -14.873 1.00 93.12 110 PRO A O 1
ATOM 828 N N . LEU A 1 111 ? 17.767 -0.888 -15.269 1.00 93.12 111 LEU A N 1
ATOM 829 C CA . LEU A 1 111 ? 16.329 -1.098 -15.203 1.00 93.12 111 LEU A CA 1
ATOM 830 C C . LEU A 1 111 ? 15.942 -1.415 -13.750 1.00 93.12 111 LEU A C 1
ATOM 832 O O . LEU A 1 111 ? 16.349 -2.468 -13.238 1.00 93.12 111 LEU A O 1
ATOM 836 N N . PRO A 1 112 ? 15.173 -0.541 -13.073 1.00 89.69 112 PRO A N 1
ATOM 837 C CA . PRO A 1 112 ? 14.732 -0.803 -11.713 1.00 89.69 112 PRO A CA 1
ATOM 838 C C . PRO A 1 112 ? 13.788 -2.009 -11.662 1.00 89.69 112 PRO A C 1
ATOM 840 O O . PRO A 1 112 ? 12.873 -2.141 -12.477 1.00 89.69 112 PRO A O 1
ATOM 843 N N . VAL A 1 113 ? 13.981 -2.881 -10.675 1.00 89.12 113 VAL A N 1
ATOM 844 C CA . VAL A 1 113 ? 13.107 -4.021 -10.382 1.00 89.12 113 VAL A CA 1
ATOM 845 C C . VAL A 1 113 ? 12.542 -3.908 -8.970 1.00 89.12 113 VAL A C 1
ATOM 847 O O . VAL A 1 113 ? 13.247 -3.523 -8.041 1.00 89.12 113 VAL A O 1
ATOM 850 N N . SER A 1 114 ? 11.266 -4.263 -8.789 1.00 84.25 114 SER A N 1
ATOM 851 C CA . SER A 1 114 ? 10.558 -4.077 -7.509 1.00 84.25 114 SER A CA 1
ATOM 852 C C . SER A 1 114 ? 11.248 -4.791 -6.338 1.00 84.25 114 SER A C 1
ATOM 854 O O . SER A 1 114 ? 11.555 -5.977 -6.457 1.00 84.25 114 SER A O 1
ATOM 856 N N . SER A 1 115 ? 11.437 -4.132 -5.200 1.00 84.50 115 SER A N 1
ATOM 857 C CA . SER A 1 115 ? 12.163 -4.701 -4.058 1.00 84.50 115 SER A CA 1
ATOM 858 C C . SER A 1 115 ? 11.334 -5.666 -3.233 1.00 84.50 115 SER A C 1
ATOM 860 O O . SER A 1 115 ? 10.114 -5.744 -3.366 1.00 84.50 115 SER A O 1
ATOM 862 N N . THR A 1 116 ? 11.988 -6.416 -2.345 1.00 81.50 116 THR A N 1
ATOM 863 C CA . THR A 1 116 ? 11.311 -7.188 -1.290 1.00 81.50 116 THR A CA 1
ATOM 864 C C . THR A 1 116 ? 10.550 -6.296 -0.343 1.00 81.50 116 THR A C 1
ATOM 866 O O . THR A 1 116 ? 11.068 -5.301 0.152 1.00 81.50 116 THR A O 1
ATOM 869 N N . THR A 1 117 ? 9.297 -6.678 -0.132 1.00 88.06 117 THR A N 1
ATOM 870 C CA . THR A 1 117 ? 8.442 -6.081 0.871 1.00 88.06 117 THR A CA 1
ATOM 871 C C . THR A 1 117 ? 8.867 -6.612 2.233 1.00 88.06 117 THR A C 1
ATOM 873 O O . THR A 1 117 ? 8.957 -7.826 2.428 1.00 88.06 117 THR A O 1
ATOM 876 N N . ILE A 1 118 ? 9.119 -5.713 3.173 1.00 91.69 118 ILE A N 1
ATOM 877 C CA . ILE A 1 118 ? 9.370 -6.035 4.575 1.00 91.69 118 ILE A CA 1
ATOM 878 C C . ILE A 1 118 ? 8.201 -5.551 5.437 1.00 91.69 118 ILE A C 1
ATOM 880 O O . ILE A 1 118 ? 7.380 -4.735 5.006 1.00 91.69 118 ILE A O 1
ATOM 884 N N . ALA A 1 119 ? 8.118 -6.055 6.662 1.00 94.25 119 ALA A N 1
ATOM 885 C CA . ALA A 1 119 ? 7.307 -5.453 7.708 1.00 94.25 119 ALA A CA 1
ATOM 886 C C . ALA A 1 119 ? 8.193 -4.622 8.644 1.00 94.25 119 ALA A C 1
ATOM 888 O O . ALA A 1 119 ? 9.331 -5.001 8.917 1.00 94.25 119 ALA A O 1
ATOM 889 N N . LEU A 1 120 ? 7.649 -3.531 9.174 1.00 96.44 120 LEU A N 1
ATOM 890 C CA . LEU A 1 120 ? 8.170 -2.885 10.375 1.00 96.44 120 LEU A CA 1
ATOM 891 C C . LEU A 1 120 ? 7.358 -3.370 11.567 1.00 96.44 120 LEU A C 1
ATOM 893 O O . LEU A 1 120 ? 6.150 -3.601 11.456 1.00 96.44 120 LEU A O 1
ATOM 897 N N . ALA A 1 121 ? 8.015 -3.521 12.702 1.00 96.88 121 ALA A N 1
ATOM 898 C CA . ALA A 1 121 ? 7.364 -3.873 13.949 1.00 96.88 121 ALA A CA 1
ATOM 899 C C . ALA A 1 121 ? 8.082 -3.206 15.115 1.00 96.88 121 ALA A C 1
ATOM 901 O O . ALA A 1 121 ? 9.225 -2.779 14.987 1.00 96.88 121 ALA A O 1
ATOM 902 N N . GLY A 1 122 ? 7.429 -3.159 16.262 1.00 97.06 122 GLY A N 1
ATOM 903 C CA . GLY A 1 122 ? 8.073 -2.693 17.475 1.00 97.06 122 GLY A CA 1
ATOM 904 C C . GLY A 1 122 ? 7.122 -2.660 18.646 1.00 97.06 122 GLY A C 1
ATOM 905 O O . GLY A 1 122 ? 5.965 -3.089 18.549 1.00 97.06 122 GLY A O 1
ATOM 906 N N . ARG A 1 123 ? 7.622 -2.132 19.755 1.00 97.88 123 ARG A N 1
ATOM 907 C CA . ARG A 1 123 ? 6.878 -1.924 20.988 1.00 97.88 123 ARG A CA 1
ATOM 908 C C . ARG A 1 123 ? 7.022 -0.486 21.471 1.00 97.88 123 ARG A C 1
ATOM 910 O O . ARG A 1 123 ? 8.094 0.103 21.385 1.00 97.88 123 ARG A O 1
ATOM 917 N N . VAL A 1 124 ? 5.936 0.053 22.009 1.00 98.31 124 VAL A N 1
ATOM 918 C CA . VAL A 1 124 ? 5.912 1.324 22.727 1.00 98.31 124 VAL A CA 1
ATOM 919 C C . VAL A 1 124 ? 5.771 1.036 24.217 1.00 98.31 124 VAL A C 1
ATOM 921 O O . VAL A 1 124 ? 4.823 0.375 24.651 1.00 98.31 124 VAL A O 1
ATOM 924 N N . THR A 1 125 ? 6.720 1.524 25.008 1.00 98.25 125 THR A N 1
ATOM 925 C CA . THR A 1 125 ? 6.748 1.363 26.468 1.00 98.25 125 THR A CA 1
ATOM 926 C C . THR A 1 125 ? 6.920 2.708 27.159 1.00 98.25 125 THR A C 1
ATOM 928 O O . THR A 1 125 ? 7.451 3.652 26.578 1.00 98.25 125 THR A O 1
ATOM 931 N N . ALA A 1 126 ? 6.513 2.810 28.420 1.00 97.31 126 ALA A N 1
ATOM 932 C CA . ALA A 1 126 ? 6.872 3.954 29.248 1.00 97.31 126 ALA A CA 1
ATOM 933 C C . ALA A 1 126 ? 8.391 3.964 29.506 1.00 97.31 126 ALA A C 1
ATOM 935 O O . ALA A 1 126 ? 9.008 2.922 29.742 1.00 97.31 126 ALA A O 1
ATOM 936 N N . SER A 1 127 ? 9.018 5.138 29.486 1.00 96.00 127 SER A N 1
ATOM 937 C CA . SER A 1 127 ? 10.443 5.276 29.803 1.00 96.00 127 SER A CA 1
ATOM 938 C C . SER A 1 127 ? 10.718 5.146 31.299 1.00 96.00 127 SER A C 1
ATOM 940 O O . SER A 1 127 ? 11.827 4.792 31.680 1.00 96.00 127 SER A O 1
ATOM 942 N N . ALA A 1 128 ? 9.734 5.446 32.149 1.00 93.06 128 ALA A N 1
ATOM 943 C CA . ALA A 1 128 ? 9.836 5.296 33.595 1.00 93.06 128 ALA A CA 1
ATOM 944 C C . ALA A 1 128 ? 9.559 3.848 34.028 1.00 93.06 128 ALA A C 1
ATOM 946 O O . ALA A 1 128 ? 8.732 3.155 33.431 1.00 93.06 128 ALA A O 1
ATOM 947 N N . PHE A 1 129 ? 10.228 3.402 35.094 1.00 90.50 129 PHE A N 1
ATOM 948 C CA . PHE A 1 129 ? 9.980 2.098 35.712 1.00 90.50 129 PHE A CA 1
ATOM 949 C C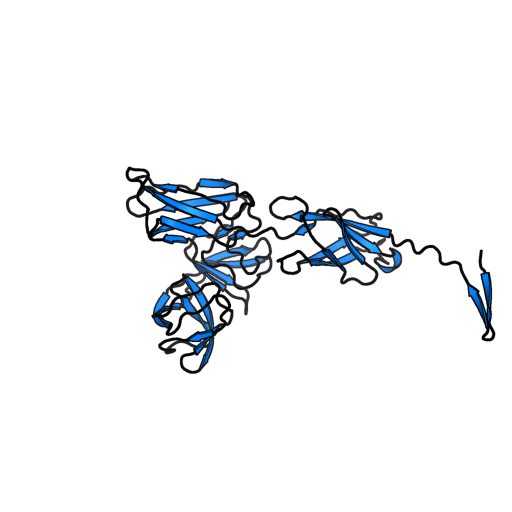 . PHE A 1 129 ? 8.499 1.978 36.140 1.00 90.50 129 PHE A C 1
ATOM 951 O O . PHE A 1 129 ? 7.979 2.929 36.728 1.00 90.50 129 PHE A O 1
ATOM 958 N N . PRO A 1 130 ? 7.804 0.850 35.867 1.00 93.12 130 PRO A N 1
ATOM 959 C CA . PRO A 1 130 ? 8.325 -0.464 35.462 1.00 93.12 130 PRO A CA 1
ATOM 960 C C . PRO A 1 130 ? 8.416 -0.712 33.944 1.00 93.12 130 PRO A C 1
ATOM 962 O O . PRO A 1 130 ? 8.440 -1.864 33.521 1.00 93.12 130 PRO A O 1
ATOM 965 N N . HIS A 1 131 ? 8.462 0.334 33.114 1.00 94.44 131 HIS A N 1
ATOM 966 C CA . HIS A 1 131 ? 8.502 0.229 31.647 1.00 94.44 131 HIS A CA 1
ATOM 967 C C . HIS A 1 131 ? 7.296 -0.511 31.053 1.00 94.44 131 HIS A C 1
ATOM 969 O O . HIS A 1 131 ? 7.416 -1.308 30.121 1.00 94.44 131 HIS A O 1
ATOM 975 N N . GLY A 1 132 ? 6.115 -0.250 31.622 1.00 96.12 132 GLY A N 1
ATOM 976 C CA . GLY A 1 132 ? 4.865 -0.851 31.167 1.00 96.12 132 GLY A CA 1
ATOM 977 C C . GLY A 1 132 ? 4.561 -0.536 29.694 1.00 96.12 132 GLY A C 1
ATOM 978 O O . GLY A 1 132 ? 4.996 0.503 29.184 1.00 96.12 132 GLY A O 1
ATOM 979 N N . PRO A 1 133 ? 3.825 -1.418 28.994 1.00 97.75 133 PRO A N 1
ATOM 980 C CA . PRO A 1 133 ? 3.396 -1.160 27.625 1.00 97.75 133 PRO A CA 1
ATOM 981 C C . PRO A 1 133 ? 2.466 0.054 27.554 1.00 97.75 133 PRO A C 1
ATOM 983 O O . PRO A 1 133 ? 1.624 0.250 28.431 1.00 97.75 133 PRO A O 1
ATOM 986 N N . VAL A 1 134 ? 2.589 0.847 26.490 1.00 97.81 134 VAL A N 1
ATOM 987 C CA . VAL A 1 134 ? 1.668 1.958 26.218 1.00 97.81 134 VAL A CA 1
ATOM 988 C C . VAL A 1 134 ? 0.641 1.494 25.195 1.00 97.81 134 VAL A C 1
ATOM 990 O O . VAL A 1 134 ? 0.940 1.356 24.008 1.00 97.81 134 VAL A O 1
ATOM 993 N N . VAL A 1 135 ? -0.572 1.233 25.674 1.00 97.06 135 VAL A N 1
ATOM 994 C CA . VAL A 1 135 ? -1.706 0.767 24.867 1.00 97.06 135 VAL A CA 1
ATOM 995 C C . VAL A 1 135 ? -2.350 1.934 24.128 1.00 97.06 135 VAL A C 1
ATOM 997 O O . VAL A 1 135 ? -2.516 3.012 24.697 1.00 97.06 135 VAL A O 1
ATOM 1000 N N . GLY A 1 136 ? -2.744 1.721 22.871 1.00 96.25 136 GLY A N 1
ATOM 1001 C CA . GLY A 1 136 ? -3.440 2.732 22.076 1.00 96.25 136 GLY A CA 1
ATOM 1002 C C . GLY A 1 136 ? -2.587 3.948 21.706 1.00 96.25 136 GLY A C 1
ATOM 1003 O O . GLY A 1 136 ? -3.140 4.981 21.331 1.00 96.25 136 GLY A O 1
ATOM 1004 N N . ALA A 1 137 ? -1.257 3.848 21.789 1.00 97.44 137 ALA A N 1
ATOM 1005 C CA . ALA A 1 137 ? -0.359 4.869 21.270 1.00 97.44 137 ALA A CA 1
ATOM 1006 C C . ALA A 1 137 ? -0.557 4.994 19.755 1.00 97.44 137 ALA A C 1
ATOM 1008 O O . ALA A 1 137 ? -0.557 3.994 19.034 1.00 97.44 137 ALA A O 1
ATOM 1009 N N . SER A 1 138 ? -0.725 6.224 19.282 1.00 96.75 138 SER A N 1
ATOM 1010 C CA . SER A 1 138 ? -0.838 6.552 17.869 1.00 96.75 138 SER A CA 1
ATOM 1011 C C . SER A 1 138 ? 0.547 6.586 17.245 1.00 96.75 138 SER A C 1
ATOM 1013 O O . SER A 1 138 ? 1.445 7.282 17.720 1.00 96.75 138 SER A O 1
ATOM 1015 N N . ILE A 1 139 ? 0.704 5.858 16.148 1.00 96.75 139 ILE A N 1
ATOM 1016 C CA . ILE A 1 139 ? 1.946 5.751 15.398 1.00 96.75 139 ILE A CA 1
ATOM 1017 C C . ILE A 1 139 ? 1.717 6.301 14.002 1.00 96.75 139 ILE A C 1
ATOM 1019 O O . ILE A 1 139 ? 0.895 5.795 13.238 1.00 96.75 139 ILE A O 1
ATOM 1023 N N . THR A 1 140 ? 2.478 7.333 13.660 1.00 95.69 140 THR A N 1
ATOM 1024 C CA . THR A 1 140 ? 2.479 7.929 12.327 1.00 95.69 140 THR A CA 1
ATOM 1025 C C . THR A 1 140 ? 3.811 7.649 11.654 1.00 95.69 140 THR A C 1
ATOM 1027 O O . THR A 1 140 ? 4.871 7.971 12.186 1.00 95.69 140 THR A O 1
ATOM 1030 N N . LEU A 1 141 ? 3.742 7.057 10.464 1.00 95.81 141 LEU A N 1
ATOM 1031 C CA . LEU A 1 141 ? 4.884 6.852 9.585 1.00 95.81 141 LEU A CA 1
ATOM 1032 C C . LEU A 1 141 ? 4.776 7.816 8.409 1.00 95.81 141 LEU A C 1
ATOM 1034 O O . LEU A 1 141 ? 3.741 7.898 7.749 1.00 95.81 141 LEU A O 1
ATOM 1038 N N . SER A 1 142 ? 5.854 8.541 8.148 1.00 95.06 142 SER A N 1
ATOM 1039 C CA . SER A 1 142 ? 5.943 9.516 7.065 1.00 95.06 142 SER A CA 1
ATOM 1040 C C . SER A 1 142 ? 7.260 9.375 6.312 1.00 95.06 142 SER A C 1
ATOM 1042 O O . SER A 1 142 ? 8.191 8.712 6.770 1.00 95.06 142 SER A O 1
ATOM 1044 N N . GLY A 1 143 ? 7.329 9.960 5.119 1.00 93.75 143 GLY A N 1
ATOM 1045 C CA . GLY A 1 143 ? 8.558 9.974 4.328 1.00 93.75 143 GLY A CA 1
ATOM 1046 C C . GLY A 1 143 ? 9.553 11.006 4.841 1.00 93.75 143 GLY A C 1
ATOM 1047 O O . GLY A 1 143 ? 9.240 11.826 5.708 1.00 93.75 143 GLY A O 1
ATOM 1048 N N . THR A 1 144 ? 10.756 11.005 4.276 1.00 93.00 144 THR A N 1
ATOM 1049 C CA . THR A 1 144 ? 11.658 12.147 4.449 1.00 93.00 144 THR A CA 1
ATOM 1050 C C . THR A 1 144 ? 11.135 13.339 3.625 1.00 93.00 144 THR A C 1
ATOM 1052 O O . THR A 1 144 ? 10.332 13.149 2.709 1.00 93.00 144 THR A O 1
ATOM 1055 N N . PRO A 1 145 ? 11.570 14.584 3.896 1.00 89.25 145 PRO A N 1
ATOM 1056 C CA . PRO A 1 145 ? 11.101 15.762 3.165 1.00 89.25 145 PRO A CA 1
ATOM 1057 C C . PRO A 1 145 ? 11.365 15.687 1.657 1.00 89.25 145 PRO A C 1
ATOM 1059 O O . PRO A 1 145 ? 10.617 16.260 0.874 1.00 89.25 145 PRO A O 1
ATOM 1062 N N . THR A 1 146 ? 12.418 14.973 1.253 1.00 91.25 146 THR A N 1
ATOM 1063 C CA . THR A 1 146 ? 12.802 14.772 -0.150 1.00 91.25 146 THR A CA 1
ATOM 1064 C C . THR A 1 146 ? 12.194 13.515 -0.775 1.00 91.25 146 THR A C 1
ATOM 1066 O O . THR A 1 146 ? 12.218 13.380 -1.995 1.00 91.25 146 THR A O 1
ATOM 1069 N N . ALA A 1 147 ? 11.643 12.604 0.031 1.00 92.50 147 ALA A N 1
ATOM 1070 C CA . ALA A 1 147 ? 11.002 11.373 -0.421 1.00 92.50 147 ALA A CA 1
ATOM 1071 C C . ALA A 1 147 ? 9.720 11.117 0.393 1.00 92.50 147 ALA A C 1
ATOM 1073 O O . ALA A 1 147 ? 9.709 10.254 1.280 1.00 92.50 147 ALA A O 1
ATOM 1074 N N . PRO A 1 148 ? 8.640 11.881 0.136 1.00 95.75 148 PRO A N 1
ATOM 1075 C CA . PRO A 1 148 ? 7.407 11.740 0.888 1.00 95.75 148 PRO A CA 1
ATOM 1076 C C . PRO A 1 148 ? 6.726 10.401 0.589 1.00 95.75 148 PRO A C 1
ATOM 1078 O O . PRO A 1 148 ? 6.762 9.878 -0.527 1.00 95.75 148 PRO A O 1
ATOM 1081 N N . VAL A 1 149 ? 6.074 9.849 1.612 1.00 95.94 149 VAL A N 1
ATOM 1082 C CA . VAL A 1 149 ? 5.283 8.622 1.503 1.00 95.94 149 VAL A CA 1
ATOM 1083 C C . VAL A 1 149 ? 3.932 8.786 2.188 1.00 95.94 149 VAL A C 1
ATOM 1085 O O . VAL A 1 149 ? 3.772 9.624 3.077 1.00 95.94 149 VAL A O 1
ATOM 1088 N N . VAL A 1 150 ? 2.989 7.929 1.813 1.00 95.94 150 VAL A N 1
ATOM 1089 C CA . VAL A 1 150 ? 1.757 7.657 2.555 1.00 95.94 150 VAL A CA 1
ATOM 1090 C C . VAL A 1 150 ? 1.868 6.261 3.161 1.00 95.94 150 VAL A C 1
ATOM 1092 O O . VAL A 1 150 ? 2.164 5.311 2.441 1.00 95.94 150 VAL A O 1
ATOM 1095 N N . ALA A 1 151 ? 1.642 6.135 4.469 1.00 95.69 151 ALA A N 1
ATOM 1096 C CA . ALA A 1 151 ? 1.654 4.859 5.181 1.00 95.69 151 ALA A CA 1
ATOM 1097 C C . ALA A 1 151 ? 0.258 4.519 5.720 1.00 95.69 151 ALA A C 1
ATOM 1099 O O . ALA A 1 151 ? -0.387 5.345 6.369 1.00 95.69 151 ALA A O 1
ATOM 1100 N N . VAL A 1 152 ? -0.199 3.297 5.452 1.00 94.75 152 VAL A N 1
ATOM 1101 C CA . VAL A 1 152 ? -1.533 2.799 5.811 1.00 94.75 152 VAL A CA 1
ATOM 1102 C C . VAL A 1 152 ? -1.436 1.514 6.622 1.00 94.75 152 VAL A C 1
ATOM 1104 O O . VAL A 1 152 ? -0.542 0.702 6.400 1.00 94.75 152 VAL A O 1
ATOM 1107 N N . GLY A 1 153 ? -2.385 1.281 7.530 1.00 91.50 153 GLY A N 1
ATOM 1108 C CA . GLY A 1 153 ? -2.386 0.054 8.337 1.00 91.50 153 GLY A CA 1
ATOM 1109 C C . GLY A 1 153 ? -2.740 -1.210 7.557 1.00 91.50 153 GLY A C 1
ATOM 1110 O O . GLY A 1 153 ? -2.150 -2.267 7.777 1.00 91.50 153 GLY A O 1
ATOM 1111 N N . VAL A 1 154 ? -3.670 -1.096 6.607 1.00 94.44 154 VAL A N 1
ATOM 1112 C CA . VAL A 1 154 ? -4.104 -2.214 5.761 1.00 94.44 154 VAL A CA 1
ATOM 1113 C C . VAL A 1 154 ? -3.487 -2.062 4.368 1.00 94.44 154 VAL A C 1
ATOM 1115 O O . VAL A 1 154 ? -3.725 -1.036 3.727 1.00 94.44 154 VAL A O 1
ATOM 1118 N N . PRO A 1 155 ? -2.706 -3.044 3.879 1.00 94.75 155 PRO A N 1
ATOM 1119 C CA . PRO A 1 155 ? -2.103 -2.977 2.553 1.00 94.75 155 PRO A CA 1
ATOM 1120 C C . PRO A 1 155 ? -3.117 -2.857 1.416 1.00 94.75 155 PRO A C 1
ATOM 1122 O O . PRO A 1 155 ? -4.252 -3.319 1.528 1.00 94.75 155 PRO A O 1
ATOM 1125 N N . LEU A 1 156 ? -2.670 -2.322 0.280 1.00 95.00 156 LEU A N 1
ATOM 1126 C CA . LEU A 1 156 ? -3.466 -2.261 -0.945 1.00 95.00 156 LEU A CA 1
ATOM 1127 C C . LEU A 1 156 ? -3.936 -3.646 -1.381 1.00 95.00 156 LEU A C 1
ATOM 1129 O O . LEU A 1 156 ? -3.191 -4.629 -1.280 1.00 95.00 156 LEU A O 1
ATOM 1133 N N . ALA A 1 157 ? -5.162 -3.718 -1.886 1.00 93.56 157 ALA A N 1
ATOM 1134 C CA . ALA A 1 157 ? -5.759 -4.932 -2.420 1.00 93.56 157 ALA A CA 1
ATOM 1135 C C . ALA A 1 157 ? -5.349 -5.173 -3.881 1.00 93.56 157 ALA A C 1
ATOM 1137 O O . ALA A 1 157 ? -5.126 -6.328 -4.247 1.00 93.56 157 ALA A O 1
ATOM 1138 N N . SER A 1 158 ? -5.163 -4.120 -4.685 1.00 91.94 158 SER A N 1
ATOM 1139 C CA . SER A 1 158 ? -4.603 -4.212 -6.041 1.00 91.94 158 SER A CA 1
ATOM 1140 C C . SER A 1 158 ? -3.331 -3.404 -6.223 1.00 91.94 158 SER A C 1
ATOM 1142 O O . SER A 1 158 ? -2.911 -2.637 -5.363 1.00 91.94 158 SER A O 1
ATOM 1144 N N . ALA A 1 159 ? -2.715 -3.593 -7.388 1.00 92.69 159 ALA A N 1
ATOM 1145 C CA . ALA A 1 159 ? -1.745 -2.642 -7.888 1.00 92.69 159 ALA A CA 1
ATOM 1146 C C . ALA A 1 159 ? -2.443 -1.366 -8.392 1.00 92.69 159 ALA A C 1
ATOM 1148 O O . ALA A 1 159 ? -3.598 -1.427 -8.820 1.00 92.69 159 ALA A O 1
ATOM 1149 N N . HIS A 1 160 ? -1.713 -0.256 -8.357 1.00 95.62 160 HIS A N 1
ATOM 1150 C CA . HIS A 1 160 ? -2.065 1.051 -8.895 1.00 95.62 160 HIS A CA 1
ATOM 1151 C C . HIS A 1 160 ? -0.846 1.626 -9.625 1.00 95.62 160 HIS A C 1
ATOM 1153 O O . HIS A 1 160 ? 0.247 1.645 -9.045 1.00 95.62 160 HIS A O 1
ATOM 1159 N N . PRO A 1 161 ? -0.990 2.092 -10.873 1.00 93.69 161 PRO A N 1
ATOM 1160 C CA . PRO A 1 161 ? 0.135 2.596 -11.649 1.00 93.69 161 PRO A CA 1
ATOM 1161 C C . PRO A 1 161 ? 0.682 3.921 -11.099 1.00 93.69 161 PRO A C 1
ATOM 1163 O O . PRO A 1 161 ? -0.021 4.689 -10.431 1.00 93.69 161 PRO A O 1
ATOM 1166 N N . ALA A 1 162 ? 1.936 4.225 -11.423 1.00 93.94 162 ALA A N 1
ATOM 1167 C CA . ALA A 1 162 ? 2.524 5.542 -11.211 1.00 93.94 162 ALA A CA 1
ATOM 1168 C C . ALA A 1 162 ? 1.626 6.648 -11.799 1.00 93.94 162 ALA A C 1
ATOM 1170 O O . ALA A 1 162 ? 0.991 6.473 -12.838 1.00 93.94 162 ALA A O 1
ATOM 1171 N N . GLY A 1 163 ? 1.560 7.798 -11.130 1.00 96.81 163 GLY A N 1
ATOM 1172 C CA . GLY A 1 163 ? 0.678 8.901 -11.515 1.00 96.81 163 GLY A CA 1
ATOM 1173 C C . GLY A 1 163 ? -0.766 8.775 -11.015 1.00 96.81 163 GLY A C 1
ATOM 1174 O O . GLY A 1 163 ? -1.493 9.767 -11.072 1.00 96.81 163 GLY A O 1
ATOM 1175 N N . THR A 1 164 ? -1.180 7.623 -10.466 1.00 98.56 164 THR A N 1
ATOM 1176 C CA . THR A 1 164 ? -2.504 7.481 -9.829 1.00 98.56 164 THR A CA 1
ATOM 1177 C C . THR A 1 164 ? -2.673 8.521 -8.726 1.00 98.56 164 THR A C 1
ATOM 1179 O O . THR A 1 164 ? -1.766 8.743 -7.918 1.00 98.56 164 THR A O 1
ATOM 1182 N N . THR A 1 165 ? -3.839 9.168 -8.692 1.00 98.56 165 THR A N 1
ATOM 1183 C CA . THR A 1 165 ? -4.137 10.209 -7.705 1.00 98.56 165 THR A CA 1
ATOM 1184 C C . THR A 1 165 ? -4.420 9.584 -6.343 1.00 98.56 165 THR A C 1
ATOM 1186 O O . THR A 1 165 ? -5.283 8.718 -6.212 1.00 98.56 165 THR A O 1
ATOM 1189 N N . VAL A 1 166 ? -3.739 10.079 -5.314 1.00 98.44 166 VAL A N 1
ATOM 1190 C CA . VAL A 1 166 ? -4.027 9.788 -3.908 1.00 98.44 166 VAL A CA 1
ATOM 1191 C C . VAL A 1 166 ? -4.493 11.081 -3.263 1.00 98.44 166 VAL A C 1
ATOM 1193 O O . VAL A 1 166 ? -3.798 12.093 -3.333 1.00 98.44 166 VAL A O 1
ATOM 1196 N N . ARG A 1 167 ? -5.666 11.082 -2.633 1.00 98.19 167 ARG A N 1
ATOM 1197 C CA . ARG A 1 167 ? -6.211 12.286 -1.994 1.00 98.19 167 ARG A CA 1
ATOM 1198 C C . ARG A 1 167 ? -6.712 12.017 -0.594 1.00 98.19 167 ARG A C 1
ATOM 1200 O O . ARG A 1 167 ? -7.192 10.926 -0.301 1.00 98.19 167 ARG A O 1
ATOM 1207 N N . LEU A 1 168 ? -6.642 13.033 0.256 1.00 98.12 168 LEU A N 1
ATOM 1208 C CA . LEU A 1 168 ? -7.285 13.001 1.560 1.00 98.12 168 LEU A CA 1
ATOM 1209 C C . LEU A 1 168 ? -8.794 12.851 1.387 1.00 98.12 168 LEU A C 1
ATOM 1211 O O . LEU A 1 168 ? -9.415 13.505 0.544 1.00 98.12 168 LEU A O 1
ATOM 1215 N N . ARG A 1 169 ? -9.380 11.987 2.209 1.00 97.81 169 ARG A N 1
ATOM 1216 C CA . ARG A 1 169 ? -10.809 11.702 2.181 1.00 97.81 169 ARG A CA 1
ATOM 1217 C C . ARG A 1 169 ? -11.266 11.366 3.595 1.00 97.81 169 ARG A C 1
ATOM 1219 O O . ARG A 1 169 ? -10.843 10.329 4.096 1.00 97.81 169 ARG A O 1
ATOM 1226 N N . PRO A 1 170 ? -12.098 12.184 4.259 1.00 96.44 170 PRO A N 1
ATOM 1227 C CA . PRO A 1 170 ? -12.686 11.811 5.541 1.00 96.44 170 PRO A CA 1
ATOM 1228 C C . PRO A 1 170 ? -13.553 10.558 5.387 1.00 96.44 170 PRO A C 1
ATOM 1230 O O . PRO A 1 170 ? -14.383 10.497 4.479 1.00 96.44 170 PRO A O 1
ATOM 1233 N N . LEU A 1 171 ? -13.369 9.577 6.269 1.00 96.06 171 LEU A N 1
ATOM 1234 C CA . LEU A 1 171 ? -14.105 8.307 6.266 1.00 96.06 171 LEU A CA 1
ATOM 1235 C C . LEU A 1 171 ? -14.901 8.141 7.573 1.00 96.06 171 LEU A C 1
ATOM 1237 O O . LEU A 1 171 ? -14.551 7.296 8.400 1.00 96.06 171 LEU A O 1
ATOM 1241 N N . PRO A 1 172 ? -15.944 8.962 7.813 1.00 94.31 172 PRO A N 1
ATOM 1242 C CA . PRO A 1 172 ? -16.810 8.775 8.968 1.00 94.31 172 PRO A CA 1
ATOM 1243 C C . PRO A 1 172 ? -17.475 7.400 8.880 1.00 94.31 172 PRO A C 1
ATOM 1245 O O . PRO A 1 172 ? -18.020 7.028 7.839 1.00 94.31 172 PRO A O 1
ATOM 1248 N N . ALA A 1 173 ? -17.405 6.653 9.976 1.00 91.31 173 ALA A N 1
ATOM 1249 C CA . ALA A 1 173 ? -17.888 5.285 10.064 1.00 91.31 173 ALA A CA 1
ATOM 1250 C C . ALA A 1 173 ? -18.909 5.188 11.197 1.00 91.31 173 ALA A C 1
ATOM 1252 O O . ALA A 1 173 ? -18.612 5.583 12.325 1.00 91.31 173 ALA A O 1
ATOM 1253 N N . VAL A 1 174 ? -20.089 4.644 10.904 1.00 87.50 174 VAL A N 1
ATOM 1254 C CA . VAL A 1 174 ? -21.126 4.372 11.907 1.00 87.50 174 VAL A CA 1
ATOM 1255 C C . VAL A 1 174 ? -21.346 2.858 11.964 1.00 87.50 174 VAL A C 1
ATOM 1257 O O . VAL A 1 174 ? -21.731 2.277 10.942 1.00 87.50 174 VAL A O 1
ATOM 1260 N N . PRO A 1 175 ? -21.072 2.188 13.103 1.00 82.81 175 PRO A N 1
ATOM 1261 C CA . PRO A 1 175 ? -21.387 0.772 13.276 1.00 82.81 175 PRO A CA 1
ATOM 1262 C C . PRO A 1 175 ? -22.879 0.533 13.049 1.00 82.81 175 PRO A C 1
ATOM 1264 O O . PRO A 1 175 ? -23.713 1.212 13.640 1.00 82.81 175 PRO A O 1
ATOM 1267 N N . THR A 1 176 ? -23.209 -0.403 12.164 1.00 90.25 176 THR A N 1
ATOM 1268 C CA . THR A 1 176 ? -24.601 -0.650 11.730 1.00 90.25 176 THR A CA 1
ATOM 1269 C C . THR A 1 176 ? -24.975 -2.124 11.759 1.00 90.25 176 THR A C 1
ATOM 1271 O O . THR A 1 176 ? -26.154 -2.451 11.838 1.00 90.25 176 THR A O 1
ATOM 1274 N N . THR A 1 177 ? -23.989 -3.019 11.714 1.00 96.81 177 THR A N 1
ATOM 1275 C CA . THR A 1 177 ? -24.192 -4.468 11.712 1.00 96.81 177 THR A CA 1
ATOM 1276 C C . THR A 1 177 ? -22.938 -5.167 12.249 1.00 96.81 177 THR A C 1
ATOM 1278 O O . THR A 1 177 ? -21.976 -4.510 12.661 1.00 96.81 177 THR A O 1
ATOM 1281 N N . SER A 1 178 ? -22.929 -6.494 12.256 1.00 97.75 178 SER A N 1
ATOM 1282 C CA . SER A 1 178 ? -21.761 -7.305 12.602 1.00 97.75 178 SER A CA 1
ATOM 1283 C C . SER A 1 178 ? -21.560 -8.421 11.588 1.00 97.75 178 SER A C 1
ATOM 1285 O O . SER A 1 178 ? -22.480 -8.780 10.848 1.00 97.75 178 SER A O 1
ATOM 1287 N N . LEU A 1 179 ? -20.359 -8.991 11.575 1.00 98.06 179 LEU A N 1
ATOM 1288 C CA . LEU A 1 179 ? -20.159 -10.307 10.984 1.00 98.06 179 LEU A CA 1
ATOM 1289 C C . LEU A 1 179 ? -20.931 -11.359 11.796 1.00 98.06 179 LEU A C 1
ATOM 1291 O O . LEU A 1 179 ? -21.080 -11.221 13.011 1.00 98.06 179 LEU A O 1
ATOM 1295 N N . THR A 1 180 ? -21.438 -12.378 11.105 1.00 97.75 180 THR A N 1
ATOM 1296 C CA . THR A 1 180 ? -22.083 -13.568 11.712 1.00 97.75 180 THR A CA 1
ATOM 1297 C C . THR A 1 180 ? -21.211 -14.814 11.641 1.00 97.75 180 THR A C 1
ATOM 1299 O O . THR A 1 180 ? -21.560 -15.846 12.203 1.00 97.75 180 THR A O 1
ATOM 1302 N N . GLU A 1 181 ? -20.096 -14.709 10.921 1.00 96.81 181 GLU A N 1
ATOM 1303 C CA . GLU A 1 181 ? -19.058 -15.720 10.809 1.00 96.81 181 GLU A CA 1
ATOM 1304 C C . GLU A 1 181 ? -17.714 -14.996 10.668 1.00 96.81 181 GLU A C 1
ATOM 1306 O O . GLU A 1 181 ? -17.645 -13.877 10.147 1.00 96.81 181 GLU A O 1
ATOM 1311 N N . ALA A 1 182 ? -16.626 -15.621 11.119 1.00 96.75 182 ALA A N 1
ATOM 1312 C CA . ALA A 1 182 ? -15.291 -15.073 10.903 1.00 96.75 182 ALA A CA 1
ATOM 1313 C C . ALA A 1 182 ? -14.950 -15.067 9.405 1.00 96.75 182 ALA A C 1
ATOM 1315 O O . ALA A 1 182 ? -15.146 -16.076 8.727 1.00 96.75 182 ALA A O 1
ATOM 1316 N N . ALA A 1 183 ? -14.371 -13.972 8.912 1.00 97.00 183 ALA A N 1
ATOM 1317 C CA . ALA A 1 183 ? -13.867 -13.895 7.543 1.00 97.00 183 ALA A CA 1
ATOM 1318 C C . ALA A 1 183 ? -12.340 -14.029 7.520 1.00 97.00 183 ALA A C 1
ATOM 1320 O O . ALA A 1 183 ? -11.643 -13.743 8.500 1.00 97.00 183 ALA A O 1
ATOM 1321 N N . ARG A 1 184 ? -11.801 -14.476 6.391 1.00 96.75 184 ARG A N 1
ATOM 1322 C CA . ARG A 1 184 ? -10.372 -14.696 6.177 1.00 96.75 184 ARG A CA 1
ATOM 1323 C C . ARG A 1 184 ? -9.839 -13.748 5.115 1.00 96.75 184 ARG A C 1
ATOM 1325 O O . ARG A 1 184 ? -10.521 -13.399 4.155 1.00 96.75 184 ARG A O 1
ATOM 1332 N N . ALA A 1 185 ? -8.568 -13.382 5.250 1.00 94.62 185 ALA A N 1
ATOM 1333 C CA . ALA A 1 185 ? -7.850 -12.741 4.160 1.00 94.62 185 ALA A CA 1
ATOM 1334 C C . ALA A 1 185 ? -7.929 -13.622 2.896 1.00 94.62 185 ALA A C 1
ATOM 1336 O O . ALA A 1 185 ? -7.616 -14.813 2.944 1.00 94.62 185 ALA A O 1
ATOM 1337 N N . GLY A 1 186 ? -8.337 -13.029 1.776 1.00 95.50 186 GLY A N 1
ATOM 1338 C CA . GLY A 1 186 ? -8.636 -13.728 0.526 1.00 95.50 186 GLY A CA 1
ATOM 1339 C C . GLY A 1 186 ? -10.124 -13.998 0.284 1.00 95.50 186 GLY A C 1
ATOM 1340 O O . GLY A 1 186 ? -10.485 -14.290 -0.856 1.00 95.50 186 GLY A O 1
ATOM 1341 N N . ASP A 1 187 ? -10.993 -13.836 1.284 1.00 96.81 187 ASP A N 1
ATOM 1342 C CA . ASP A 1 187 ? -12.434 -13.989 1.088 1.00 96.81 187 ASP A CA 1
ATOM 1343 C C . ASP A 1 187 ? -12.993 -12.811 0.285 1.00 96.81 187 ASP A C 1
ATOM 1345 O O . ASP A 1 187 ? -12.740 -11.646 0.597 1.00 96.81 187 ASP A O 1
ATOM 1349 N N . ALA A 1 188 ? -13.773 -13.116 -0.752 1.00 97.06 188 ALA A N 1
ATOM 1350 C CA . ALA A 1 188 ? -14.479 -12.126 -1.569 1.00 97.06 188 ALA A CA 1
ATOM 1351 C C . ALA A 1 188 ? -15.909 -11.859 -1.075 1.00 97.06 188 ALA A C 1
ATOM 1353 O O . ALA A 1 188 ? -16.620 -11.050 -1.660 1.00 97.06 188 ALA A O 1
ATOM 1354 N N . THR A 1 189 ? -16.348 -12.531 -0.014 1.00 97.44 189 THR A N 1
ATOM 1355 C CA . THR A 1 189 ? -17.700 -12.419 0.536 1.00 97.44 189 THR A CA 1
ATOM 1356 C C . THR A 1 189 ? -17.648 -12.334 2.051 1.00 97.44 189 THR A C 1
ATOM 1358 O O . THR A 1 189 ? -16.781 -12.943 2.671 1.00 97.44 189 THR A O 1
ATOM 1361 N N . VAL A 1 190 ? -18.608 -11.634 2.648 1.00 97.81 190 VAL A N 1
ATOM 1362 C CA . VAL A 1 190 ? -18.817 -11.613 4.102 1.00 97.81 190 VAL A CA 1
ATOM 1363 C C . VAL A 1 190 ? -20.289 -11.817 4.435 1.00 97.81 190 VAL A C 1
ATOM 1365 O O . VAL A 1 190 ? -21.163 -11.322 3.720 1.00 97.81 190 VAL A O 1
ATOM 1368 N N . THR A 1 191 ? -20.561 -12.518 5.535 1.00 97.94 191 THR A N 1
ATOM 1369 C CA . THR A 1 191 ? -21.924 -12.764 6.025 1.00 97.94 191 THR A CA 1
ATOM 1370 C C . THR A 1 191 ? -22.248 -11.794 7.156 1.00 97.94 191 THR A C 1
ATOM 1372 O O . THR A 1 191 ? -21.616 -11.810 8.216 1.00 97.94 191 THR A O 1
ATOM 1375 N N . LEU A 1 192 ? -23.236 -10.932 6.933 1.00 97.88 192 LEU A N 1
ATOM 1376 C CA . LEU A 1 192 ? -23.626 -9.848 7.832 1.00 97.88 192 LEU A CA 1
ATOM 1377 C C . LEU A 1 192 ? -24.897 -10.205 8.607 1.00 97.88 192 LEU A C 1
ATOM 1379 O O . LEU A 1 192 ? -25.820 -10.790 8.051 1.00 97.88 192 LEU A O 1
ATOM 1383 N N . ALA A 1 193 ? -24.999 -9.771 9.863 1.00 97.88 193 ALA A N 1
ATOM 1384 C CA . ALA A 1 193 ? -26.209 -9.967 10.673 1.00 97.88 193 ALA A CA 1
ATOM 1385 C C . ALA A 1 193 ? -27.443 -9.271 10.069 1.00 97.88 193 ALA A C 1
ATOM 1387 O O . ALA A 1 193 ? -28.579 -9.699 10.251 1.00 97.88 193 ALA A O 1
ATOM 1388 N N . SER A 1 194 ? -27.204 -8.191 9.329 1.00 96.31 194 SER A N 1
ATOM 1389 C CA . SER A 1 194 ? -28.187 -7.439 8.559 1.00 96.31 194 SER A CA 1
ATOM 1390 C C . SER A 1 194 ? -27.486 -6.711 7.419 1.00 96.31 194 SER A C 1
ATOM 1392 O O . SER A 1 194 ? -26.388 -6.179 7.603 1.00 96.31 194 SER A O 1
ATOM 1394 N N . THR A 1 195 ? -28.138 -6.670 6.260 1.00 96.19 195 THR A N 1
ATOM 1395 C CA . THR A 1 195 ? -27.720 -5.927 5.062 1.00 96.19 195 THR A CA 1
ATOM 1396 C C . THR A 1 195 ? -28.545 -4.657 4.844 1.00 96.19 195 THR A C 1
ATOM 1398 O O . THR A 1 195 ? -28.458 -4.021 3.795 1.00 96.19 195 THR A O 1
ATOM 1401 N N . ALA A 1 196 ? -29.347 -4.246 5.833 1.00 94.62 196 ALA A N 1
ATOM 1402 C CA . ALA A 1 196 ? -30.137 -3.022 5.751 1.00 94.62 196 ALA A CA 1
ATOM 1403 C C . ALA A 1 196 ? -29.240 -1.796 5.489 1.00 94.62 196 ALA A C 1
ATOM 1405 O O . ALA A 1 196 ? -28.296 -1.532 6.230 1.00 94.62 196 ALA A O 1
ATOM 1406 N N . GLY A 1 197 ? -29.535 -1.048 4.421 1.00 92.25 197 GLY A N 1
ATOM 1407 C CA . GLY A 1 197 ? -28.735 0.112 4.002 1.00 92.25 197 GLY A CA 1
ATOM 1408 C C . GLY A 1 197 ? -27.414 -0.231 3.298 1.00 92.25 197 GLY A C 1
ATOM 1409 O O . GLY A 1 197 ? -26.644 0.676 2.982 1.00 92.25 197 GLY A O 1
ATOM 1410 N N . ILE A 1 198 ? -27.150 -1.513 3.024 1.00 96.00 198 ILE A N 1
ATOM 1411 C CA . ILE A 1 198 ? -25.959 -1.990 2.319 1.00 96.00 198 ILE A CA 1
ATOM 1412 C C . ILE A 1 198 ? -26.366 -2.443 0.916 1.00 96.00 198 ILE A C 1
ATOM 1414 O O . ILE A 1 198 ? -27.197 -3.331 0.749 1.00 96.00 198 ILE A O 1
ATOM 1418 N N . GLY A 1 199 ? -25.765 -1.833 -0.102 1.00 95.38 199 GLY A N 1
ATOM 1419 C CA . GLY A 1 199 ? -25.967 -2.183 -1.503 1.00 95.38 199 GLY A CA 1
ATOM 1420 C C . GLY A 1 199 ? -24.675 -2.054 -2.303 1.00 95.38 199 GLY A C 1
ATOM 1421 O O . GLY A 1 199 ? -23.607 -1.775 -1.756 1.00 95.38 199 GLY A O 1
ATOM 1422 N N . ALA A 1 200 ? -24.768 -2.254 -3.616 1.00 96.44 200 ALA A N 1
ATOM 1423 C CA . ALA A 1 200 ? -23.631 -2.073 -4.512 1.00 96.44 200 ALA A CA 1
ATOM 1424 C C . ALA A 1 200 ? -23.047 -0.653 -4.378 1.00 96.44 200 ALA A C 1
ATOM 1426 O O . ALA A 1 200 ? -23.766 0.343 -4.444 1.00 96.44 200 ALA A O 1
ATOM 1427 N N . GLY A 1 201 ? -21.731 -0.556 -4.193 1.00 95.38 201 GLY A N 1
ATOM 1428 C CA . GLY A 1 201 ? -21.015 0.702 -3.983 1.00 95.38 201 GLY A CA 1
ATOM 1429 C C . GLY A 1 201 ? -20.959 1.191 -2.535 1.00 95.38 201 GLY A C 1
ATOM 1430 O O . GLY A 1 201 ? -20.198 2.121 -2.266 1.00 95.38 201 GLY A O 1
ATOM 1431 N N . THR A 1 202 ? -21.681 0.570 -1.594 1.00 96.69 202 THR A N 1
ATOM 1432 C CA . THR A 1 202 ? -21.543 0.890 -0.167 1.00 96.69 202 THR A CA 1
ATOM 1433 C C . THR A 1 202 ? -20.121 0.581 0.299 1.00 96.69 202 THR A C 1
ATOM 1435 O O . THR A 1 202 ? -19.599 -0.510 0.061 1.00 96.69 202 THR A O 1
ATOM 1438 N N . VAL A 1 203 ? -19.493 1.540 0.982 1.00 97.44 203 VAL A N 1
ATOM 1439 C CA . VAL A 1 203 ? -18.186 1.348 1.615 1.00 97.44 203 VAL A CA 1
ATOM 1440 C C . VAL A 1 203 ? -18.410 0.833 3.030 1.00 97.44 203 VAL A C 1
ATOM 1442 O O . VAL A 1 203 ? -19.134 1.446 3.813 1.00 97.44 203 VAL A O 1
ATOM 1445 N N . LEU A 1 204 ? -17.779 -0.286 3.361 1.00 97.50 204 LEU A N 1
ATOM 1446 C CA . LEU A 1 204 ? -17.793 -0.869 4.695 1.00 97.50 204 LEU A CA 1
ATOM 1447 C C . LEU A 1 204 ? -16.425 -0.697 5.343 1.00 97.50 204 LEU A C 1
ATOM 1449 O O . LEU A 1 204 ? -15.401 -0.816 4.669 1.00 97.50 204 LEU A O 1
ATOM 1453 N N . ARG A 1 205 ? -16.408 -0.468 6.656 1.00 97.25 205 ARG A N 1
ATOM 1454 C CA . ARG A 1 205 ? -15.214 -0.565 7.497 1.00 97.25 205 ARG A CA 1
ATOM 1455 C C . ARG A 1 205 ? -15.384 -1.713 8.483 1.00 97.25 205 ARG A C 1
ATOM 1457 O O . ARG A 1 205 ? -16.337 -1.730 9.262 1.00 97.25 205 ARG A O 1
ATOM 1464 N N . LEU A 1 206 ? -14.441 -2.645 8.449 1.00 95.94 206 LEU A N 1
ATOM 1465 C CA . LEU A 1 206 ? -14.358 -3.776 9.369 1.00 95.94 206 LEU A CA 1
ATOM 1466 C C . LEU A 1 206 ? -13.648 -3.367 10.666 1.00 95.94 206 LEU A C 1
ATOM 1468 O O . LEU A 1 206 ? -12.887 -2.395 10.690 1.00 95.94 206 LEU A O 1
ATOM 1472 N N . ALA A 1 207 ? -13.836 -4.143 11.735 1.00 92.81 207 ALA A N 1
ATOM 1473 C CA . ALA A 1 207 ? -13.162 -3.921 13.020 1.00 92.81 207 ALA A CA 1
ATOM 1474 C C . ALA A 1 207 ? -11.623 -3.907 12.919 1.00 92.81 207 ALA A C 1
ATOM 1476 O O . ALA A 1 207 ? -10.952 -3.254 13.712 1.00 92.81 207 ALA A O 1
ATOM 1477 N N . THR A 1 208 ? -11.061 -4.563 11.903 1.00 92.19 208 THR A N 1
ATOM 1478 C CA . THR A 1 208 ? -9.625 -4.560 11.580 1.00 92.19 208 THR A CA 1
ATOM 1479 C C . THR A 1 208 ? -9.129 -3.237 10.978 1.00 92.19 208 THR A C 1
ATOM 1481 O O . THR A 1 208 ? -7.940 -3.089 10.712 1.00 92.19 208 THR A O 1
ATOM 1484 N N . GLY A 1 209 ? -10.023 -2.274 10.724 1.00 92.50 209 GLY A N 1
ATOM 1485 C CA . GLY A 1 209 ? -9.726 -1.017 10.034 1.00 92.50 209 GLY A CA 1
ATOM 1486 C C . GLY A 1 209 ? -9.726 -1.127 8.506 1.00 92.50 209 GLY A C 1
ATOM 1487 O O . GLY A 1 209 ? -9.598 -0.111 7.818 1.00 92.50 209 GLY A O 1
ATOM 1488 N N . GLU A 1 210 ? -9.902 -2.332 7.962 1.00 95.50 210 GLU A N 1
ATOM 1489 C CA . GLU A 1 210 ? -10.003 -2.546 6.524 1.00 95.50 210 GLU A CA 1
ATOM 1490 C C . GLU A 1 210 ? -11.274 -1.910 5.965 1.00 95.50 210 GLU A C 1
ATOM 1492 O O . GLU A 1 210 ? -12.372 -2.116 6.484 1.00 95.50 210 GLU A O 1
ATOM 1497 N N . HIS A 1 211 ? -11.104 -1.138 4.892 1.00 97.31 211 HIS A N 1
ATOM 1498 C CA . HIS A 1 211 ? -12.212 -0.611 4.111 1.00 97.31 211 HIS A CA 1
ATOM 1499 C C . HIS A 1 211 ? -12.377 -1.449 2.848 1.00 97.31 211 HIS A C 1
ATOM 1501 O O . HIS A 1 211 ? -11.400 -1.688 2.128 1.00 97.31 211 HIS A O 1
ATOM 1507 N N . THR A 1 212 ? -13.612 -1.849 2.574 1.00 96.44 212 THR A N 1
ATOM 1508 C CA . THR A 1 212 ? -13.998 -2.604 1.382 1.00 96.44 212 THR A CA 1
ATOM 1509 C C . THR A 1 212 ? -15.241 -1.992 0.748 1.00 96.44 212 THR A C 1
ATOM 1511 O O . THR A 1 212 ? -15.988 -1.264 1.401 1.00 96.44 212 THR A O 1
ATOM 1514 N N . ILE A 1 213 ? -15.446 -2.251 -0.539 1.00 97.19 213 ILE A N 1
ATOM 1515 C CA . ILE A 1 213 ? -16.597 -1.757 -1.293 1.00 97.19 213 ILE A CA 1
ATOM 1516 C C . ILE A 1 213 ? -17.441 -2.959 -1.685 1.00 97.19 213 ILE A C 1
ATOM 1518 O O . ILE A 1 213 ? -16.926 -3.921 -2.255 1.00 97.19 213 ILE A O 1
ATOM 1522 N N . VAL A 1 214 ? -18.733 -2.888 -1.398 1.00 97.50 214 VAL A N 1
ATOM 1523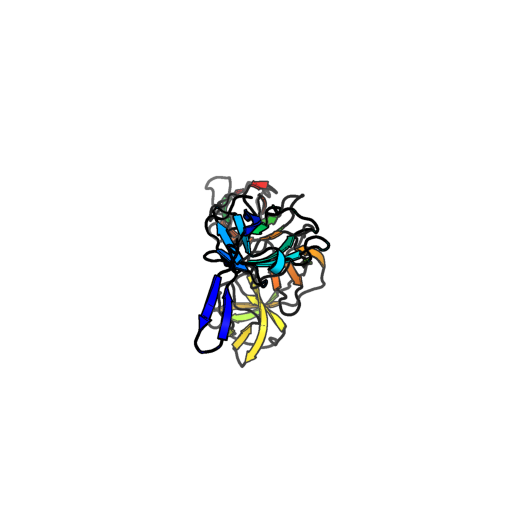 C CA . VAL A 1 214 ? -19.691 -3.930 -1.758 1.00 97.50 214 VAL A CA 1
ATOM 1524 C C . VAL A 1 214 ? -19.939 -3.896 -3.264 1.00 97.50 214 VAL A C 1
ATOM 1526 O O . VAL A 1 214 ? -20.147 -2.835 -3.855 1.00 97.50 214 VAL A O 1
ATOM 1529 N N . ASP A 1 215 ? -19.895 -5.062 -3.892 1.00 97.44 215 ASP A N 1
ATOM 1530 C CA . ASP A 1 215 ? -20.221 -5.261 -5.300 1.00 97.44 215 ASP A CA 1
ATOM 1531 C C . ASP A 1 215 ? -21.691 -5.650 -5.476 1.00 97.44 215 ASP A C 1
ATOM 1533 O O . ASP A 1 215 ? -22.419 -5.022 -6.240 1.00 97.44 215 ASP A O 1
ATOM 1537 N N . ALA A 1 216 ? -22.157 -6.623 -4.691 1.00 97.62 216 ALA A N 1
ATOM 1538 C CA . ALA A 1 216 ? -23.537 -7.094 -4.694 1.00 97.62 216 ALA A CA 1
ATOM 1539 C C . ALA A 1 216 ? -23.945 -7.619 -3.312 1.00 97.62 216 ALA A C 1
ATOM 1541 O O . ALA A 1 216 ? -23.099 -7.922 -2.472 1.00 97.62 216 ALA A O 1
ATOM 1542 N N . VAL A 1 217 ? -25.250 -7.750 -3.078 1.00 97.94 217 VAL A N 1
ATOM 1543 C CA . VAL A 1 217 ? -25.810 -8.304 -1.837 1.00 97.94 217 VAL A CA 1
ATOM 1544 C C . VAL A 1 217 ? -26.854 -9.361 -2.180 1.00 97.94 217 VAL A C 1
ATOM 1546 O O . VAL A 1 217 ? -27.647 -9.184 -3.103 1.00 97.94 217 VAL A O 1
ATOM 1549 N N . THR A 1 218 ? -26.869 -10.471 -1.445 1.00 97.25 218 THR A N 1
ATOM 1550 C CA . THR A 1 218 ? -27.891 -11.522 -1.549 1.00 97.25 218 THR A CA 1
ATOM 1551 C C . THR A 1 218 ? -28.223 -12.042 -0.154 1.00 97.25 218 THR A C 1
ATOM 1553 O O . THR A 1 218 ? -27.417 -12.722 0.478 1.00 97.25 218 THR A O 1
ATOM 1556 N N . GLY A 1 219 ? -29.415 -11.707 0.350 1.00 96.12 219 GLY A N 1
ATOM 1557 C CA . GLY A 1 219 ? -29.791 -12.005 1.733 1.00 96.12 219 GLY A CA 1
ATOM 1558 C C . GLY A 1 219 ? -28.852 -11.306 2.721 1.00 96.12 219 GLY A C 1
ATOM 1559 O O . GLY A 1 219 ? -28.740 -10.081 2.705 1.00 96.12 219 GLY A O 1
ATOM 1560 N N . THR A 1 220 ? -28.174 -12.088 3.560 1.00 96.75 220 THR A N 1
ATOM 1561 C CA . THR A 1 220 ? -27.156 -11.630 4.522 1.00 96.75 220 THR A CA 1
ATOM 1562 C C . THR A 1 220 ? -25.738 -11.601 3.947 1.00 96.75 220 THR A C 1
ATOM 1564 O O . THR A 1 220 ? -24.826 -11.091 4.594 1.00 96.75 220 THR A O 1
ATOM 1567 N N . LEU A 1 221 ? -25.529 -12.129 2.740 1.00 97.75 221 LEU A N 1
ATOM 1568 C CA . LEU A 1 221 ? -24.217 -12.206 2.109 1.00 97.75 221 LEU A CA 1
ATOM 1569 C C . LEU A 1 221 ? -23.928 -10.925 1.318 1.00 97.75 221 LEU A C 1
ATOM 1571 O O . LEU A 1 221 ? -24.709 -10.541 0.444 1.00 97.75 221 LEU A O 1
ATOM 1575 N N . ALA A 1 222 ? -22.788 -10.291 1.582 1.00 98.06 222 ALA A N 1
ATOM 1576 C CA . ALA A 1 222 ? -22.262 -9.194 0.779 1.00 98.06 222 ALA A CA 1
ATOM 1577 C C . ALA A 1 222 ? -21.051 -9.677 -0.030 1.00 98.06 222 ALA A C 1
ATOM 1579 O O . ALA A 1 222 ? -20.045 -10.105 0.538 1.00 98.06 222 ALA A O 1
ATOM 1580 N N . LEU A 1 223 ? -21.146 -9.590 -1.356 1.00 98.19 223 LEU A N 1
ATOM 1581 C CA . LEU A 1 223 ? -20.022 -9.753 -2.272 1.00 98.19 223 LEU A CA 1
ATOM 1582 C C . LEU A 1 223 ? -19.194 -8.470 -2.256 1.00 98.19 223 LEU A C 1
ATOM 1584 O O . LEU A 1 223 ? -19.728 -7.369 -2.384 1.00 98.19 223 LEU A O 1
ATOM 1588 N N . LEU A 1 224 ? -17.887 -8.610 -2.107 1.00 97.25 224 LEU A N 1
ATOM 1589 C CA . LEU A 1 224 ? -16.933 -7.515 -2.080 1.00 97.25 224 LEU A CA 1
ATOM 1590 C C . LEU A 1 224 ? -16.326 -7.339 -3.469 1.00 97.25 224 LEU A C 1
ATOM 1592 O O . LEU A 1 224 ? -15.973 -8.317 -4.125 1.00 97.25 224 LEU A O 1
ATOM 1596 N N . ARG A 1 225 ? -16.098 -6.090 -3.890 1.00 95.50 225 ARG A N 1
ATOM 1597 C CA . ARG A 1 225 ? -15.382 -5.801 -5.148 1.00 95.50 225 ARG A CA 1
ATOM 1598 C C . ARG A 1 225 ? -13.978 -6.391 -5.163 1.00 95.50 225 ARG A C 1
ATOM 1600 O O . ARG A 1 225 ? -13.381 -6.551 -6.226 1.00 95.50 225 ARG A O 1
ATOM 1607 N N . ARG A 1 226 ? -13.414 -6.628 -3.976 1.00 94.50 226 ARG A N 1
ATOM 1608 C CA . ARG A 1 226 ? -12.063 -7.138 -3.777 1.00 94.50 226 ARG A CA 1
ATOM 1609 C C . ARG A 1 226 ? -12.016 -8.075 -2.577 1.00 94.50 226 ARG A C 1
ATOM 1611 O O . ARG A 1 226 ? -12.680 -7.787 -1.580 1.00 94.50 226 ARG A O 1
ATOM 1618 N N . PRO A 1 227 ? -11.193 -9.132 -2.647 1.00 95.12 227 PRO A N 1
ATOM 1619 C CA . PRO A 1 227 ? -10.925 -9.978 -1.500 1.00 95.12 227 PRO A CA 1
ATOM 1620 C C . PRO A 1 227 ? -10.354 -9.204 -0.310 1.00 95.12 227 PRO A C 1
ATOM 1622 O O . PRO A 1 227 ? -9.558 -8.277 -0.496 1.00 95.12 227 PRO A O 1
ATOM 1625 N N . LEU A 1 228 ? -10.707 -9.633 0.900 1.00 96.38 228 LEU A N 1
ATOM 1626 C CA . LEU A 1 228 ? -10.187 -9.067 2.142 1.00 96.38 228 LEU A CA 1
ATOM 1627 C C . LEU A 1 228 ? -8.669 -9.249 2.276 1.00 96.38 228 LEU A C 1
ATOM 1629 O O . LEU A 1 228 ? -8.089 -10.238 1.820 1.00 96.38 228 LEU A O 1
ATOM 1633 N N . ARG A 1 229 ? -8.015 -8.309 2.959 1.00 94.62 229 ARG A N 1
ATOM 1634 C CA . ARG A 1 229 ? -6.597 -8.366 3.355 1.00 94.62 229 ARG A CA 1
ATOM 1635 C C . ARG A 1 229 ? -6.402 -8.745 4.811 1.00 94.62 229 ARG A C 1
ATOM 1637 O O . ARG A 1 229 ? -5.298 -9.126 5.198 1.00 94.62 229 ARG A O 1
ATOM 1644 N N . THR A 1 230 ? -7.453 -8.638 5.606 1.00 94.88 230 THR A N 1
ATOM 1645 C CA . THR A 1 230 ? -7.466 -8.962 7.026 1.00 94.88 230 THR A CA 1
ATOM 1646 C C . THR A 1 230 ? -8.447 -10.093 7.314 1.00 94.88 230 THR A C 1
ATOM 1648 O O . THR A 1 230 ? -9.310 -10.404 6.497 1.00 94.88 230 THR A O 1
ATOM 1651 N N . SER A 1 231 ? -8.293 -10.724 8.477 1.00 96.25 231 SER A N 1
ATOM 1652 C CA . SER A 1 231 ? -9.166 -11.810 8.933 1.00 96.25 231 SER A CA 1
ATOM 1653 C C . SER A 1 231 ? -9.969 -11.345 10.154 1.00 96.25 231 SER A C 1
ATOM 1655 O O . SER A 1 231 ? -9.525 -11.567 11.285 1.00 96.25 231 SER A O 1
ATOM 1657 N N . PRO A 1 232 ? -11.080 -10.608 9.971 1.00 96.19 232 PRO A N 1
ATOM 1658 C CA . PRO A 1 232 ? -11.922 -10.172 11.081 1.00 96.19 232 PRO A CA 1
ATOM 1659 C C . PRO A 1 232 ? -12.618 -11.369 11.752 1.00 96.19 232 PRO A C 1
ATOM 1661 O O . PRO A 1 232 ? -13.059 -12.311 11.094 1.00 96.19 232 PRO A O 1
ATOM 1664 N N . ALA A 1 233 ? -12.727 -11.319 13.079 1.00 97.19 233 ALA A N 1
ATOM 1665 C CA . ALA A 1 233 ? -13.371 -12.366 13.864 1.00 97.19 233 ALA A CA 1
ATOM 1666 C C . ALA A 1 233 ? -14.904 -12.347 13.726 1.00 97.19 233 ALA A C 1
ATOM 1668 O O . ALA A 1 233 ? -15.501 -11.328 13.361 1.00 97.19 233 ALA A O 1
ATOM 1669 N N . ASP A 1 234 ? -15.527 -13.469 14.082 1.00 97.31 234 ASP A N 1
ATOM 1670 C CA . ASP A 1 234 ? -16.976 -13.571 14.254 1.00 97.31 234 ASP A CA 1
ATOM 1671 C C . ASP A 1 234 ? -17.488 -12.537 15.278 1.00 97.31 234 ASP A C 1
ATOM 1673 O O . ASP A 1 234 ? -16.780 -12.165 16.218 1.00 97.31 234 ASP A O 1
ATOM 1677 N N . GLY A 1 235 ? -18.692 -12.015 15.050 1.00 96.94 235 GLY A N 1
ATOM 1678 C CA . GLY A 1 235 ? -19.329 -10.987 15.870 1.00 96.94 235 GLY A CA 1
ATOM 1679 C C . GLY A 1 235 ? -18.689 -9.600 15.772 1.00 96.94 235 GLY A C 1
ATOM 1680 O O . GLY A 1 235 ? -19.172 -8.658 16.403 1.00 96.94 235 GLY A O 1
ATOM 1681 N N . SER A 1 236 ? -17.615 -9.430 14.995 1.00 96.88 236 SER A N 1
ATOM 1682 C CA . SER A 1 236 ? -16.949 -8.134 14.887 1.00 96.88 236 SER A CA 1
ATOM 1683 C C . SER A 1 236 ? -17.830 -7.091 14.194 1.00 96.88 236 SER A C 1
ATOM 1685 O O . SER A 1 236 ? -18.568 -7.382 13.249 1.00 96.88 236 SER A O 1
ATOM 1687 N N . ALA A 1 237 ? -17.763 -5.855 14.692 1.00 97.00 237 ALA A N 1
ATOM 1688 C CA . ALA A 1 237 ? -18.575 -4.758 14.188 1.00 97.00 237 ALA A CA 1
ATOM 1689 C C . ALA A 1 237 ? -18.204 -4.393 12.744 1.00 97.00 237 ALA A C 1
ATOM 1691 O O . ALA A 1 237 ? -17.026 -4.314 12.378 1.00 97.00 237 ALA A O 1
ATOM 1692 N N . VAL A 1 238 ? -19.232 -4.096 11.952 1.00 97.81 238 VAL A N 1
ATOM 1693 C CA . VAL A 1 238 ? -19.124 -3.581 10.589 1.00 97.81 238 VAL A CA 1
ATOM 1694 C C . VAL A 1 238 ? -19.830 -2.232 10.532 1.00 97.81 238 VAL A C 1
ATOM 1696 O O . VAL A 1 238 ? -20.985 -2.076 10.945 1.00 97.81 238 VAL A O 1
ATOM 1699 N N . ALA A 1 239 ? -19.113 -1.230 10.036 1.00 97.62 239 ALA A N 1
ATOM 1700 C CA . ALA A 1 239 ? -19.611 0.127 9.908 1.00 97.62 239 ALA A CA 1
ATOM 1701 C C . ALA A 1 239 ? -19.838 0.494 8.443 1.00 97.62 239 ALA A C 1
ATOM 1703 O O . ALA A 1 239 ? -18.997 0.199 7.594 1.00 97.62 239 ALA A O 1
ATOM 1704 N N . ILE A 1 240 ? -20.936 1.197 8.162 1.00 96.88 240 ILE A N 1
ATOM 1705 C CA . ILE A 1 240 ? -21.117 1.870 6.875 1.00 96.88 240 ILE A CA 1
ATOM 1706 C C . ILE A 1 240 ? -20.288 3.151 6.908 1.00 96.88 240 ILE A C 1
ATOM 1708 O O . ILE A 1 240 ? -20.316 3.908 7.884 1.00 96.88 240 ILE A O 1
ATOM 1712 N N . VAL A 1 241 ? -19.543 3.382 5.832 1.00 97.25 241 VAL A N 1
ATOM 1713 C CA . VAL A 1 241 ? -18.721 4.569 5.630 1.00 97.25 241 VAL A CA 1
ATOM 1714 C C . VAL A 1 241 ? -19.334 5.413 4.527 1.00 97.25 241 VAL A C 1
ATOM 1716 O O . VAL A 1 241 ? -19.615 4.922 3.437 1.00 97.25 241 VAL A O 1
ATOM 1719 N N . THR A 1 242 ? -19.498 6.705 4.802 1.00 94.69 242 THR A N 1
ATOM 1720 C CA . THR A 1 242 ? -19.896 7.698 3.795 1.00 94.69 242 THR A CA 1
ATOM 1721 C C . THR A 1 242 ? -18.701 8.607 3.516 1.00 94.69 242 THR A C 1
ATOM 1723 O O . THR A 1 242 ? -18.449 9.519 4.305 1.00 94.69 242 THR A O 1
ATOM 1726 N N . PRO A 1 243 ? -17.921 8.370 2.443 1.00 96.38 243 PRO A N 1
ATOM 1727 C CA . PRO A 1 243 ? -16.731 9.167 2.167 1.00 96.38 243 PRO A CA 1
ATOM 1728 C C . PRO A 1 243 ? -17.071 10.655 1.997 1.00 96.38 243 PRO A C 1
ATOM 1730 O O . PRO A 1 243 ? -17.821 11.023 1.092 1.00 96.38 243 PRO A O 1
ATOM 1733 N N . GLY A 1 244 ? -16.479 11.512 2.835 1.00 96.38 244 GLY A N 1
ATOM 1734 C CA . GLY A 1 244 ? -16.743 12.956 2.891 1.00 96.38 244 GLY A CA 1
ATOM 1735 C C . GLY A 1 244 ? -16.234 13.736 1.674 1.00 96.38 244 GLY A C 1
ATOM 1736 O O . GLY A 1 244 ? -15.936 13.158 0.634 1.00 96.38 244 GLY A O 1
ATOM 1737 N N . ALA A 1 245 ? -16.106 15.059 1.777 1.00 96.38 245 ALA A N 1
ATOM 1738 C CA . ALA A 1 245 ? -15.544 15.855 0.684 1.00 96.38 245 ALA A CA 1
ATOM 1739 C C . ALA A 1 245 ? -14.053 15.515 0.441 1.00 96.38 245 ALA A C 1
ATOM 1741 O O . ALA A 1 245 ? -13.321 15.278 1.407 1.00 96.38 245 ALA A O 1
ATOM 1742 N N . PRO A 1 246 ? -13.583 15.474 -0.820 1.00 97.06 246 PRO A N 1
ATOM 1743 C CA . PRO A 1 246 ? -12.166 15.287 -1.118 1.00 97.06 246 PRO A CA 1
ATOM 1744 C C . PRO A 1 246 ? -11.335 16.482 -0.629 1.00 97.06 246 PRO A C 1
ATOM 1746 O O . PRO A 1 246 ? -11.745 17.632 -0.776 1.00 97.06 246 PRO A O 1
ATOM 1749 N N . GLY A 1 247 ? -10.165 16.197 -0.059 1.00 97.12 247 GLY A N 1
ATOM 1750 C CA . GLY A 1 247 ? -9.191 17.192 0.391 1.00 97.12 247 GLY A CA 1
ATOM 1751 C C . GLY A 1 247 ? -7.970 17.286 -0.527 1.00 97.12 247 GLY A C 1
ATOM 1752 O O . GLY A 1 247 ? -8.048 16.998 -1.721 1.00 97.12 247 GLY A O 1
ATOM 1753 N N . ALA A 1 248 ? -6.828 17.674 0.053 1.00 97.69 248 ALA A N 1
ATOM 1754 C CA . ALA A 1 248 ? -5.549 17.765 -0.654 1.00 97.69 248 ALA A CA 1
ATOM 1755 C C . ALA A 1 248 ? -5.181 16.448 -1.359 1.00 97.69 248 ALA A C 1
ATOM 1757 O O . ALA A 1 248 ? -5.464 15.360 -0.850 1.00 97.69 248 ALA A O 1
ATOM 1758 N N . ALA A 1 249 ? -4.531 16.559 -2.516 1.00 98.00 249 ALA A N 1
ATOM 1759 C CA . ALA A 1 249 ? -4.189 15.435 -3.375 1.00 98.00 249 ALA A CA 1
ATOM 1760 C C . ALA A 1 249 ? -2.710 15.445 -3.773 1.00 98.00 249 ALA A C 1
ATOM 1762 O O . ALA A 1 249 ? -2.046 16.479 -3.780 1.00 98.00 249 ALA A O 1
ATOM 1763 N N . THR A 1 250 ? -2.217 14.265 -4.118 1.00 98.19 250 THR A N 1
ATOM 1764 C CA . THR A 1 250 ? -0.886 13.997 -4.651 1.00 98.19 250 THR A CA 1
ATOM 1765 C C . THR A 1 250 ? -0.974 12.838 -5.647 1.00 98.19 250 THR A C 1
ATOM 1767 O O . THR A 1 250 ? -2.058 12.307 -5.901 1.00 98.19 250 THR A O 1
ATOM 1770 N N . THR A 1 251 ? 0.150 12.426 -6.216 1.00 98.31 251 THR A N 1
ATOM 1771 C CA . THR A 1 251 ? 0.233 11.275 -7.118 1.00 98.31 251 THR A CA 1
ATOM 1772 C C . THR A 1 251 ? 1.283 10.284 -6.643 1.00 98.31 251 THR A C 1
ATOM 1774 O O . THR A 1 251 ? 2.270 10.663 -6.009 1.00 98.31 251 THR A O 1
ATOM 1777 N N . LEU A 1 252 ? 1.072 9.005 -6.954 1.00 97.81 252 LEU A N 1
ATOM 1778 C CA . LEU A 1 252 ? 2.092 7.974 -6.776 1.00 97.81 252 LEU A CA 1
ATOM 1779 C C . LEU A 1 252 ? 3.305 8.277 -7.670 1.00 97.81 252 LEU A C 1
ATOM 1781 O O . LEU A 1 252 ? 3.141 8.513 -8.867 1.00 97.81 252 LEU A O 1
ATOM 1785 N N . THR A 1 253 ? 4.523 8.237 -7.124 1.00 94.75 253 THR A N 1
ATOM 1786 C CA . THR A 1 253 ? 5.755 8.481 -7.912 1.00 94.75 253 THR A CA 1
ATOM 1787 C C . THR A 1 253 ? 6.2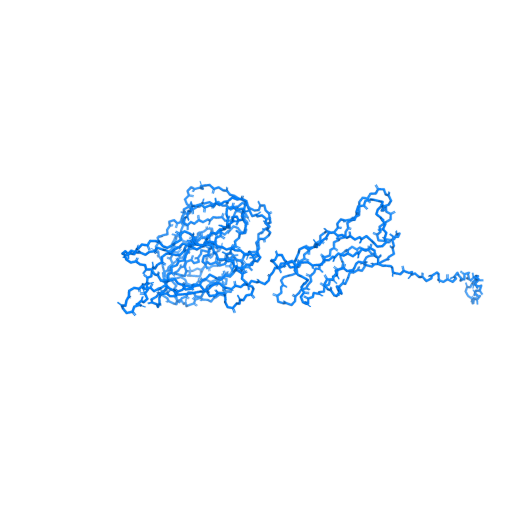54 7.243 -8.649 1.00 94.75 253 THR A C 1
ATOM 1789 O O . THR A 1 253 ? 7.105 7.342 -9.529 1.00 94.75 253 THR A O 1
ATOM 1792 N N . ARG A 1 254 ? 5.712 6.075 -8.304 1.00 91.19 254 ARG A N 1
ATOM 1793 C CA . ARG A 1 254 ? 5.934 4.784 -8.959 1.00 91.19 254 ARG A CA 1
ATOM 1794 C C . ARG A 1 254 ? 4.721 3.887 -8.734 1.00 91.19 254 ARG A C 1
ATOM 1796 O O . ARG A 1 254 ? 3.888 4.196 -7.885 1.00 91.19 254 ARG A O 1
ATOM 1803 N N . ASP A 1 255 ? 4.668 2.762 -9.433 1.00 91.06 255 ASP A N 1
ATOM 1804 C CA . ASP A 1 255 ? 3.620 1.763 -9.231 1.00 91.06 255 ASP A CA 1
ATOM 1805 C C . ASP A 1 255 ? 3.576 1.316 -7.763 1.00 91.06 255 ASP A C 1
ATOM 1807 O O . ASP A 1 255 ? 4.598 0.910 -7.196 1.00 91.06 255 ASP A O 1
ATOM 1811 N N . ALA A 1 256 ? 2.390 1.363 -7.160 1.00 93.38 256 ALA A N 1
ATOM 1812 C CA . ALA A 1 256 ? 2.097 0.706 -5.895 1.00 93.38 256 ALA A CA 1
ATOM 1813 C C . ALA A 1 256 ? 1.536 -0.682 -6.204 1.00 93.38 256 ALA A C 1
ATOM 1815 O O . ALA A 1 256 ? 0.658 -0.825 -7.048 1.00 93.38 256 ALA A O 1
ATOM 1816 N N . LEU A 1 257 ? 2.054 -1.722 -5.564 1.00 91.44 257 LEU A N 1
ATOM 1817 C CA . LEU A 1 257 ? 1.645 -3.097 -5.827 1.00 91.44 257 LEU A CA 1
ATOM 1818 C C . LEU A 1 257 ? 0.634 -3.568 -4.783 1.00 91.44 257 LEU A C 1
ATOM 1820 O O . LEU A 1 257 ? 0.600 -3.084 -3.651 1.00 91.44 257 LEU A O 1
ATOM 1824 N N . ALA A 1 258 ? -0.151 -4.579 -5.148 1.00 91.06 258 ALA A N 1
ATOM 1825 C CA . ALA A 1 258 ? -1.001 -5.274 -4.196 1.00 91.06 258 ALA A CA 1
ATOM 1826 C C . ALA A 1 258 ? -0.141 -5.790 -3.026 1.00 91.06 258 ALA A C 1
ATOM 1828 O O . ALA A 1 258 ? 0.786 -6.573 -3.228 1.00 91.06 258 ALA A O 1
ATOM 1829 N N . GLY A 1 259 ? -0.467 -5.380 -1.800 1.00 92.12 259 GLY A N 1
ATOM 1830 C CA . GLY A 1 259 ? 0.267 -5.764 -0.590 1.00 92.12 259 GLY A CA 1
ATOM 1831 C C . GLY A 1 259 ? 1.262 -4.706 -0.115 1.00 92.12 259 GLY A C 1
ATOM 1832 O O . GLY A 1 259 ? 1.800 -4.844 0.984 1.00 92.12 259 GLY A O 1
ATOM 1833 N N . ASP A 1 260 ? 1.452 -3.628 -0.878 1.00 94.56 260 ASP A N 1
ATOM 1834 C CA . ASP A 1 260 ? 2.148 -2.442 -0.397 1.00 94.56 260 ASP A CA 1
ATOM 1835 C C . ASP A 1 260 ? 1.246 -1.653 0.557 1.00 94.56 260 ASP A C 1
ATOM 1837 O O . ASP A 1 260 ? 0.063 -1.419 0.298 1.00 94.56 260 ASP A O 1
ATOM 1841 N N . ALA A 1 261 ? 1.826 -1.196 1.657 1.00 95.56 261 ALA A N 1
ATOM 1842 C CA . ALA A 1 261 ? 1.155 -0.359 2.647 1.00 95.56 261 ALA A CA 1
ATOM 1843 C C . ALA A 1 261 ? 1.927 0.940 2.930 1.00 95.56 261 ALA A C 1
ATOM 1845 O O . ALA A 1 261 ? 1.485 1.764 3.723 1.00 95.56 261 ALA A O 1
ATOM 1846 N N . VAL A 1 262 ? 3.071 1.130 2.267 1.00 95.69 262 VAL A N 1
ATOM 1847 C CA . VAL A 1 262 ? 3.811 2.392 2.235 1.00 95.69 262 VAL A CA 1
ATOM 1848 C C . VAL A 1 262 ? 4.049 2.772 0.782 1.00 95.69 262 VAL A C 1
ATOM 1850 O O . VAL A 1 262 ? 4.665 2.014 0.030 1.00 95.69 262 VAL A O 1
ATOM 1853 N N . TRP A 1 263 ? 3.558 3.940 0.383 1.00 95.44 263 TRP A N 1
ATOM 1854 C CA . TRP A 1 263 ? 3.506 4.358 -1.014 1.00 95.44 263 TRP A CA 1
ATOM 1855 C C . TRP A 1 263 ? 4.256 5.675 -1.205 1.00 95.44 263 TRP A C 1
ATOM 1857 O O . TRP A 1 263 ? 3.865 6.683 -0.614 1.00 95.44 263 TRP A O 1
ATOM 1867 N N . PRO A 1 264 ? 5.322 5.700 -2.018 1.00 95.25 264 PRO A N 1
ATOM 1868 C CA . PRO A 1 264 ? 5.976 6.945 -2.393 1.00 95.25 264 PRO A CA 1
ATOM 1869 C C . PRO A 1 264 ? 5.058 7.839 -3.220 1.00 95.25 264 PRO A C 1
ATOM 1871 O O . PRO A 1 264 ? 4.432 7.396 -4.186 1.00 95.25 264 PRO A O 1
ATOM 1874 N N . VAL A 1 265 ? 4.984 9.103 -2.820 1.00 97.38 265 VAL A N 1
ATOM 1875 C CA . VAL A 1 265 ? 4.101 10.112 -3.409 1.00 97.38 265 VAL A CA 1
ATOM 1876 C C . VAL A 1 265 ? 4.882 11.367 -3.771 1.00 97.38 265 VAL A C 1
ATOM 1878 O O . VAL A 1 265 ? 6.000 11.564 -3.305 1.00 97.38 265 VAL A O 1
ATOM 1881 N N . ALA A 1 266 ? 4.318 12.210 -4.634 1.00 97.38 266 ALA A N 1
ATOM 1882 C CA . ALA A 1 266 ? 4.980 13.431 -5.095 1.00 97.38 266 ALA A CA 1
ATOM 1883 C C . ALA A 1 266 ? 5.005 14.536 -4.022 1.00 97.38 266 ALA A C 1
ATOM 1885 O O . ALA A 1 266 ? 5.864 15.412 -4.046 1.00 97.38 266 ALA A O 1
ATOM 1886 N N . ALA A 1 267 ? 4.063 14.497 -3.078 1.00 96.00 267 ALA A N 1
ATOM 1887 C CA . ALA A 1 267 ? 3.941 15.446 -1.978 1.00 96.00 267 ALA A CA 1
ATOM 1888 C C . ALA A 1 267 ? 3.325 14.762 -0.753 1.00 96.00 267 ALA A C 1
ATOM 1890 O O . ALA A 1 267 ? 2.467 13.890 -0.891 1.00 96.00 267 ALA A O 1
ATOM 1891 N N . ALA A 1 268 ? 3.748 15.167 0.444 1.00 92.56 268 ALA A N 1
ATOM 1892 C CA . ALA A 1 268 ? 3.202 14.632 1.686 1.00 92.56 268 ALA A CA 1
ATOM 1893 C C . ALA A 1 268 ? 1.715 14.993 1.850 1.00 92.56 268 ALA A C 1
ATOM 1895 O O . ALA A 1 268 ? 1.293 16.103 1.525 1.00 92.56 268 ALA A O 1
ATOM 1896 N N . LEU A 1 269 ? 0.936 14.063 2.406 1.00 93.94 269 LEU A N 1
ATOM 1897 C CA . LEU A 1 269 ? -0.450 14.292 2.810 1.00 93.94 269 LEU A CA 1
ATOM 1898 C C . LEU A 1 269 ? -0.549 14.257 4.337 1.00 93.94 269 LEU A C 1
ATOM 1900 O O . LEU A 1 269 ? -0.073 13.315 4.965 1.00 93.94 269 LEU A O 1
ATOM 1904 N N . ALA A 1 270 ? -1.203 15.260 4.922 1.00 89.75 270 ALA A N 1
ATOM 1905 C CA . ALA A 1 270 ? -1.473 15.330 6.356 1.00 89.75 270 ALA A CA 1
ATOM 1906 C C . ALA A 1 270 ? -2.975 15.142 6.611 1.00 89.75 270 ALA A C 1
ATOM 1908 O O . ALA A 1 270 ? -3.774 16.046 6.375 1.00 89.75 270 ALA A O 1
ATOM 1909 N N . GLY A 1 271 ? -3.372 13.957 7.071 1.00 90.19 271 GLY A N 1
ATOM 1910 C CA . GLY A 1 271 ? -4.760 13.641 7.398 1.00 90.19 271 GLY A CA 1
ATOM 1911 C C . GLY A 1 271 ? -4.898 12.254 8.020 1.00 90.19 271 GLY A C 1
ATOM 1912 O O . GLY A 1 271 ? -3.903 11.589 8.281 1.00 90.19 271 GLY A O 1
ATOM 1913 N N . ALA A 1 272 ? -6.135 11.821 8.264 1.00 92.81 272 ALA A N 1
ATOM 1914 C CA . ALA A 1 272 ? -6.416 10.532 8.908 1.00 92.81 272 ALA A CA 1
ATOM 1915 C C . ALA A 1 272 ? -6.760 9.409 7.917 1.00 92.81 272 ALA A C 1
ATOM 1917 O O . ALA A 1 272 ? -6.734 8.232 8.269 1.00 92.81 272 ALA A O 1
ATOM 1918 N N . SER A 1 273 ? -7.115 9.749 6.680 1.00 96.56 273 SER A N 1
ATOM 1919 C CA . SER A 1 273 ? -7.539 8.771 5.683 1.00 96.56 273 SER A CA 1
ATOM 1920 C C . SER A 1 273 ? -7.414 9.301 4.264 1.00 96.56 273 SER A C 1
ATOM 1922 O O . SER A 1 273 ? -7.480 10.509 4.012 1.00 96.56 273 SER A O 1
ATOM 1924 N N . VAL A 1 274 ? -7.231 8.369 3.336 1.00 97.69 274 VAL A N 1
ATOM 1925 C CA . VAL A 1 274 ? -6.998 8.625 1.918 1.00 97.69 274 VAL A CA 1
ATOM 1926 C C . VAL A 1 274 ? -7.890 7.761 1.037 1.00 97.69 274 VAL A C 1
ATOM 1928 O O . VAL A 1 274 ? -8.364 6.694 1.430 1.00 97.69 274 VAL A O 1
ATOM 1931 N N . GLU A 1 275 ? -8.073 8.240 -0.182 1.00 98.25 275 GLU A N 1
ATOM 1932 C CA . GLU A 1 275 ? -8.650 7.534 -1.314 1.00 98.25 275 GLU A CA 1
ATOM 1933 C C . GLU A 1 275 ? -7.591 7.445 -2.416 1.00 98.25 275 GLU A C 1
ATOM 1935 O O . GLU A 1 275 ? -7.008 8.464 -2.803 1.00 98.25 275 GLU A O 1
ATOM 1940 N N . VAL A 1 276 ? -7.360 6.236 -2.921 1.00 98.12 276 VAL A N 1
ATOM 1941 C CA . VAL A 1 276 ? -6.591 5.992 -4.144 1.00 98.12 276 VAL A CA 1
ATOM 1942 C C . VAL A 1 276 ? -7.586 5.961 -5.298 1.00 98.12 276 VAL A C 1
ATOM 1944 O O . VAL A 1 276 ? -8.421 5.062 -5.372 1.00 98.12 276 VAL A O 1
ATOM 1947 N N . VAL A 1 277 ? -7.553 6.982 -6.153 1.00 97.12 277 VAL A N 1
ATOM 1948 C CA . VAL A 1 277 ? -8.569 7.233 -7.184 1.00 97.12 277 VAL A CA 1
ATOM 1949 C C . VAL A 1 277 ? -8.186 6.500 -8.466 1.00 97.12 277 VAL A C 1
ATOM 1951 O O . VAL A 1 277 ? -7.357 6.988 -9.230 1.00 97.12 277 VAL A O 1
ATOM 1954 N N . ASP A 1 278 ? -8.809 5.344 -8.703 1.00 95.25 278 ASP A N 1
ATOM 1955 C CA . ASP A 1 278 ? -8.464 4.457 -9.825 1.00 95.25 278 ASP A CA 1
ATOM 1956 C C . ASP A 1 278 ? -9.702 3.757 -10.423 1.00 95.25 278 ASP A C 1
ATOM 1958 O O . ASP A 1 278 ? -9.735 2.556 -10.681 1.00 95.25 278 ASP A O 1
ATOM 1962 N N . GLY A 1 279 ? -10.808 4.495 -10.563 1.00 91.00 279 GLY A N 1
ATOM 1963 C CA . GLY A 1 279 ? -12.041 3.977 -11.167 1.00 91.00 279 GLY A CA 1
ATOM 1964 C C . GLY A 1 279 ? -12.575 2.732 -10.449 1.00 91.00 279 GLY A C 1
ATOM 1965 O O . GLY A 1 279 ? -12.840 2.769 -9.245 1.00 91.00 279 GLY A O 1
ATOM 1966 N N . ALA A 1 280 ? -12.709 1.617 -11.175 1.00 88.50 280 ALA A N 1
ATOM 1967 C CA . ALA A 1 280 ? -13.137 0.329 -10.615 1.00 88.50 280 ALA A CA 1
ATOM 1968 C C . ALA A 1 280 ? -12.159 -0.228 -9.564 1.00 88.50 280 ALA A C 1
ATOM 1970 O O . ALA A 1 280 ? -12.544 -1.053 -8.735 1.00 88.50 280 ALA A O 1
ATOM 1971 N N . ALA A 1 281 ? -10.910 0.242 -9.578 1.00 92.44 281 ALA A N 1
ATOM 1972 C CA . ALA A 1 281 ? -9.881 -0.145 -8.637 1.00 92.44 281 ALA A CA 1
ATOM 1973 C C . ALA A 1 281 ? -9.806 0.728 -7.378 1.00 92.44 281 ALA A C 1
ATOM 1975 O O . ALA A 1 281 ? -8.983 0.442 -6.521 1.00 92.44 281 ALA A O 1
ATOM 1976 N N . THR A 1 282 ? -10.662 1.742 -7.232 1.00 95.81 282 THR A N 1
ATOM 1977 C CA . THR A 1 282 ? -10.611 2.692 -6.108 1.00 95.81 282 THR A CA 1
ATOM 1978 C C . THR A 1 282 ? -10.550 2.003 -4.737 1.00 95.81 282 THR A C 1
ATOM 1980 O O . THR A 1 282 ? -11.364 1.129 -4.431 1.00 95.81 282 THR A O 1
ATOM 1983 N N . GLU A 1 283 ? -9.616 2.444 -3.888 1.00 97.38 283 GLU A N 1
ATOM 1984 C CA . GLU A 1 283 ? -9.433 1.947 -2.518 1.00 97.38 283 GLU A CA 1
ATOM 1985 C C . GLU A 1 283 ? -9.472 3.089 -1.492 1.00 97.38 283 GLU A C 1
ATOM 1987 O O . GLU A 1 283 ? -8.927 4.169 -1.720 1.00 97.38 283 GLU A O 1
ATOM 1992 N N . TYR A 1 284 ? -10.065 2.826 -0.325 1.00 97.56 284 TYR A N 1
ATOM 1993 C CA . TYR A 1 284 ? -10.045 3.727 0.832 1.00 97.56 284 TYR A CA 1
ATOM 1994 C C . TYR A 1 284 ? -9.136 3.162 1.922 1.00 97.56 284 TYR A C 1
ATOM 1996 O O . TYR A 1 284 ? -9.151 1.954 2.184 1.00 97.56 284 TYR A O 1
ATOM 2004 N N . ARG A 1 285 ? -8.337 4.014 2.569 1.00 96.50 285 ARG A N 1
ATOM 2005 C CA . ARG A 1 285 ? -7.403 3.590 3.619 1.00 96.50 285 ARG A CA 1
ATOM 2006 C C . ARG A 1 285 ? -7.327 4.595 4.761 1.00 96.50 285 ARG A C 1
ATOM 2008 O O . ARG A 1 285 ? -7.324 5.803 4.541 1.00 96.50 285 ARG A O 1
ATOM 2015 N N . THR A 1 286 ? -7.222 4.078 5.980 1.00 94.75 286 THR A N 1
ATOM 2016 C CA . THR A 1 286 ? -6.890 4.865 7.173 1.00 94.75 286 THR A CA 1
ATOM 2017 C C . THR A 1 286 ? -5.375 4.978 7.303 1.00 94.75 286 THR A C 1
ATOM 2019 O O . THR A 1 286 ? -4.651 4.003 7.081 1.00 94.75 286 THR A O 1
ATOM 2022 N N . LEU A 1 287 ? -4.917 6.184 7.630 1.00 93.50 287 LEU A N 1
ATOM 2023 C CA . LEU A 1 287 ? -3.524 6.499 7.911 1.00 93.50 287 LEU A CA 1
ATOM 2024 C C . LEU A 1 287 ? -3.231 6.283 9.395 1.00 93.50 287 LEU A C 1
ATOM 2026 O O . LEU A 1 287 ? -4.104 6.458 10.245 1.00 93.50 287 LEU A O 1
ATOM 2030 N N . GLY A 1 288 ? -1.976 5.961 9.688 1.00 89.19 288 GLY A N 1
ATOM 2031 C CA . GLY A 1 288 ? -1.518 5.717 11.049 1.00 89.19 288 GLY A CA 1
ATOM 2032 C C . GLY A 1 288 ? -1.878 4.328 11.574 1.00 89.19 288 GLY A C 1
ATOM 2033 O O . GLY A 1 288 ? -2.683 3.589 11.003 1.00 89.19 288 GLY A O 1
ATOM 2034 N N . LEU A 1 289 ? -1.217 3.969 12.666 1.00 93.94 289 LEU A N 1
ATOM 2035 C CA . LEU A 1 289 ? -1.368 2.710 13.382 1.00 93.94 289 LEU A CA 1
ATOM 2036 C C . LEU A 1 289 ? -1.646 3.007 14.854 1.00 93.94 289 LEU A C 1
ATOM 2038 O O . LEU A 1 289 ? -1.343 4.091 15.349 1.00 93.94 289 LEU A O 1
ATOM 2042 N N . THR A 1 290 ? -2.160 2.014 15.564 1.00 94.94 290 THR A N 1
ATOM 2043 C CA . THR A 1 290 ? -2.309 2.062 17.019 1.00 94.94 290 THR A CA 1
ATOM 2044 C C . THR A 1 290 ? -1.639 0.856 17.646 1.00 94.94 290 THR A C 1
ATOM 2046 O O . THR A 1 290 ? -1.690 -0.235 17.073 1.00 94.94 290 THR A O 1
ATOM 2049 N N . THR A 1 291 ? -1.034 1.034 18.817 1.00 97.12 291 THR A N 1
ATOM 2050 C CA . THR A 1 291 ? -0.499 -0.101 19.571 1.00 97.12 291 THR A CA 1
ATOM 2051 C C . THR A 1 291 ? -1.603 -0.967 20.165 1.00 97.12 291 THR A C 1
ATOM 2053 O O . THR A 1 291 ? -2.666 -0.480 20.561 1.00 97.12 291 THR A O 1
ATOM 2056 N N . ASP A 1 292 ? -1.330 -2.265 20.234 1.00 94.88 292 ASP A N 1
ATOM 2057 C CA . ASP A 1 292 ? -2.179 -3.260 20.881 1.00 94.88 292 ASP A CA 1
ATOM 2058 C C . ASP A 1 292 ? -2.050 -3.216 22.428 1.00 94.88 292 ASP A C 1
ATOM 2060 O O . ASP A 1 292 ? -1.301 -2.390 22.967 1.00 94.88 292 ASP A O 1
ATOM 2064 N N . PRO A 1 293 ? -2.773 -4.076 23.176 1.00 96.69 293 PRO A N 1
ATOM 2065 C CA . PRO A 1 293 ? -2.678 -4.141 24.638 1.00 96.69 293 PRO A CA 1
ATOM 2066 C C . PRO A 1 293 ? -1.280 -4.458 25.197 1.00 96.69 293 PRO A C 1
ATOM 2068 O O . PRO A 1 293 ? -0.994 -4.126 26.345 1.00 96.69 293 PRO A O 1
ATOM 2071 N N . ASP A 1 294 ? -0.389 -5.048 24.398 1.00 96.81 294 ASP A N 1
ATOM 2072 C CA . ASP A 1 294 ? 1.005 -5.304 24.773 1.00 96.81 294 ASP A CA 1
ATOM 2073 C C . ASP A 1 294 ? 1.936 -4.144 24.383 1.00 96.81 294 ASP A C 1
ATOM 2075 O O . ASP A 1 294 ? 3.159 -4.236 24.558 1.00 96.81 294 ASP A O 1
ATOM 2079 N N . GLY A 1 295 ? 1.384 -3.044 23.862 1.00 97.19 295 GLY A N 1
ATOM 2080 C CA . GLY A 1 295 ? 2.126 -1.903 23.343 1.00 97.19 295 GLY A CA 1
ATOM 2081 C C . GLY A 1 295 ? 2.783 -2.183 21.993 1.00 97.19 295 GLY A C 1
ATOM 2082 O O . GLY A 1 295 ? 3.628 -1.405 21.560 1.00 97.19 295 GLY A O 1
ATOM 2083 N N . ARG A 1 296 ? 2.462 -3.295 21.324 1.00 97.62 296 ARG A N 1
ATOM 2084 C CA . ARG A 1 296 ? 3.087 -3.672 20.054 1.00 97.62 296 ARG A CA 1
ATOM 2085 C C . ARG A 1 296 ? 2.380 -3.026 18.880 1.00 97.62 296 ARG A C 1
ATOM 2087 O O . ARG A 1 296 ? 1.182 -2.764 18.910 1.00 97.62 296 ARG A O 1
ATOM 2094 N N . TRP A 1 297 ? 3.132 -2.812 17.815 1.00 96.50 297 TRP A N 1
ATOM 2095 C CA . TRP A 1 297 ? 2.622 -2.294 16.556 1.00 96.50 297 TRP A CA 1
ATOM 2096 C C . TRP A 1 297 ? 3.295 -2.976 15.374 1.00 96.50 297 TRP A C 1
ATOM 2098 O O . TRP A 1 297 ? 4.381 -3.554 15.489 1.00 96.50 297 TRP A O 1
ATOM 2108 N N . ARG A 1 298 ? 2.635 -2.911 14.215 1.00 95.12 298 ARG A N 1
ATOM 2109 C CA . ARG A 1 298 ? 3.144 -3.512 12.987 1.00 95.12 298 ARG A CA 1
ATOM 2110 C C . ARG A 1 298 ? 2.700 -2.740 11.753 1.00 95.12 298 ARG A C 1
ATOM 2112 O O . ARG A 1 298 ? 1.508 -2.564 11.529 1.00 95.12 298 ARG A O 1
ATOM 2119 N N . GLN A 1 299 ? 3.666 -2.373 10.917 1.00 95.69 299 GLN A N 1
ATOM 2120 C CA . GLN A 1 299 ? 3.457 -1.850 9.571 1.00 95.69 299 GLN A CA 1
ATOM 2121 C C . GLN A 1 299 ? 3.821 -2.947 8.559 1.00 95.69 299 GLN A C 1
ATOM 2123 O O . GLN A 1 299 ? 5.006 -3.200 8.336 1.00 95.69 299 GLN A O 1
ATOM 2128 N N . PRO A 1 300 ? 2.857 -3.638 7.933 1.00 93.19 300 PRO A N 1
ATOM 2129 C CA . PRO A 1 300 ? 3.169 -4.518 6.809 1.00 93.19 300 PRO A CA 1
ATOM 2130 C C . PRO A 1 300 ? 3.615 -3.703 5.585 1.00 93.19 300 PRO A C 1
ATOM 2132 O O . PRO A 1 300 ? 3.508 -2.480 5.569 1.00 93.19 300 PRO A O 1
ATOM 2135 N N . GLY A 1 301 ? 4.039 -4.377 4.516 1.00 93.06 301 GLY A N 1
ATOM 2136 C CA . GLY A 1 301 ? 3.915 -3.788 3.182 1.00 93.06 301 GLY A CA 1
ATOM 2137 C C . GLY A 1 301 ? 4.927 -2.698 2.812 1.00 93.06 301 GLY A C 1
ATOM 2138 O O . GLY A 1 301 ? 4.614 -1.882 1.947 1.00 93.06 301 GLY A O 1
ATOM 2139 N N . VAL A 1 302 ? 6.104 -2.631 3.443 1.00 94.00 302 VAL A N 1
ATOM 2140 C CA . VAL A 1 302 ? 7.118 -1.612 3.117 1.00 94.00 302 VAL A CA 1
ATOM 2141 C C . VAL A 1 302 ? 8.038 -2.126 2.018 1.00 94.00 302 VAL A C 1
ATOM 2143 O O . VAL A 1 302 ? 8.793 -3.072 2.226 1.00 94.00 302 VAL A O 1
ATOM 2146 N N . ARG A 1 303 ? 7.986 -1.504 0.841 1.00 91.44 303 ARG A N 1
ATOM 2147 C CA . ARG A 1 303 ? 8.770 -1.899 -0.336 1.00 91.44 303 ARG A CA 1
ATOM 2148 C C . ARG A 1 303 ? 9.501 -0.695 -0.900 1.00 91.44 303 ARG A C 1
ATOM 2150 O O . ARG A 1 303 ? 8.849 0.307 -1.160 1.00 91.44 303 ARG A O 1
ATOM 2157 N N . GLY A 1 304 ? 10.797 -0.803 -1.194 1.00 87.19 304 GLY A N 1
ATOM 2158 C CA . GLY A 1 304 ? 11.481 0.225 -1.993 1.00 87.19 304 GLY A CA 1
ATOM 2159 C C . GLY A 1 304 ? 11.637 1.575 -1.288 1.00 87.19 304 GLY A C 1
ATOM 2160 O O . GLY A 1 304 ? 11.628 2.604 -1.954 1.00 87.19 304 GLY A O 1
ATOM 2161 N N . VAL A 1 305 ? 11.699 1.591 0.047 1.00 90.31 305 VAL A N 1
ATOM 2162 C CA . VAL A 1 305 ? 11.779 2.815 0.858 1.00 90.31 305 VAL A CA 1
ATOM 2163 C C . VAL A 1 305 ? 13.050 2.764 1.695 1.00 90.31 305 VAL A C 1
ATOM 2165 O O . VAL A 1 305 ? 13.212 1.870 2.519 1.00 90.31 305 VAL A O 1
ATOM 2168 N N . ALA A 1 306 ? 13.953 3.722 1.475 1.00 89.00 306 ALA A N 1
ATOM 2169 C CA . ALA A 1 306 ? 15.264 3.742 2.122 1.00 89.00 306 ALA A CA 1
ATOM 2170 C C . ALA A 1 306 ? 15.231 4.265 3.565 1.00 89.00 306 ALA A C 1
ATOM 2172 O O . ALA A 1 306 ? 16.057 3.859 4.376 1.00 89.00 306 ALA A O 1
ATOM 2173 N N . ALA A 1 307 ? 14.296 5.156 3.890 1.00 93.06 307 ALA A N 1
ATOM 2174 C CA . ALA A 1 307 ? 14.130 5.709 5.227 1.00 93.06 307 ALA A CA 1
ATOM 2175 C C . ALA A 1 307 ? 12.679 6.143 5.451 1.00 93.06 307 ALA A C 1
ATOM 2177 O O . ALA A 1 307 ? 11.984 6.525 4.507 1.00 93.06 307 ALA A O 1
ATOM 2178 N N . LEU A 1 308 ? 12.241 6.108 6.707 1.00 95.38 308 LEU A N 1
ATOM 2179 C CA . LEU A 1 308 ? 10.956 6.645 7.149 1.00 95.38 308 LEU A CA 1
ATOM 2180 C C . LEU A 1 308 ? 11.142 7.475 8.411 1.00 95.38 308 LEU A C 1
ATOM 2182 O O . LEU A 1 308 ? 12.072 7.253 9.182 1.00 95.38 308 LEU A O 1
ATOM 2186 N N . ARG A 1 309 ? 10.228 8.412 8.636 1.00 96.62 309 ARG A N 1
ATOM 2187 C CA . ARG A 1 309 ? 10.119 9.172 9.874 1.00 96.62 309 ARG A CA 1
ATOM 2188 C C . ARG A 1 309 ? 8.975 8.636 10.717 1.00 96.62 309 ARG A C 1
ATOM 2190 O O . ARG A 1 309 ? 7.849 8.536 10.229 1.00 96.62 309 ARG A O 1
ATOM 2197 N N . LEU A 1 310 ? 9.280 8.303 11.964 1.00 97.19 310 LEU A N 1
ATOM 2198 C CA . LEU A 1 310 ? 8.339 7.795 12.953 1.00 97.19 310 LEU A CA 1
ATOM 2199 C C . LEU A 1 310 ? 7.975 8.910 13.938 1.00 97.19 310 LEU A C 1
ATOM 2201 O O . LEU A 1 310 ? 8.859 9.572 14.480 1.00 97.19 310 LEU A O 1
ATOM 2205 N N . THR A 1 311 ? 6.680 9.090 14.180 1.00 97.44 311 THR A N 1
ATOM 2206 C CA . THR A 1 311 ? 6.146 9.909 15.274 1.00 97.44 311 THR A CA 1
ATOM 2207 C C . THR A 1 311 ? 5.224 9.045 16.121 1.00 97.44 311 THR A C 1
ATOM 2209 O O . THR A 1 311 ? 4.333 8.385 15.578 1.00 97.44 311 THR A O 1
ATOM 2212 N N . VAL A 1 312 ? 5.417 9.062 17.438 1.00 98.00 312 VAL A N 1
ATOM 2213 C CA . VAL A 1 312 ? 4.607 8.302 18.395 1.00 98.00 312 VAL A CA 1
ATOM 2214 C C . VAL A 1 312 ? 4.009 9.249 19.424 1.00 98.00 312 VAL A C 1
ATOM 2216 O O . VAL A 1 312 ? 4.724 10.022 20.059 1.00 98.00 312 VAL A O 1
ATOM 2219 N N . SER A 1 313 ? 2.694 9.181 19.611 1.00 97.56 313 SER A N 1
ATOM 2220 C CA . SER A 1 313 ? 1.982 9.972 20.612 1.00 97.56 313 SER A CA 1
ATOM 2221 C C . SER A 1 313 ? 1.009 9.113 21.412 1.00 97.56 313 SER A C 1
ATOM 2223 O O . SER A 1 313 ? 0.388 8.186 20.896 1.00 97.56 313 SER A O 1
ATOM 2225 N N . ALA A 1 314 ? 0.872 9.418 22.698 1.00 97.50 314 ALA A N 1
ATOM 2226 C CA . ALA A 1 314 ? -0.078 8.768 23.590 1.00 97.50 314 ALA A CA 1
ATOM 2227 C C . ALA A 1 314 ? -0.535 9.763 24.660 1.00 97.50 314 ALA A C 1
ATOM 2229 O O . ALA A 1 314 ? 0.226 10.642 25.065 1.00 97.50 314 ALA A O 1
ATOM 2230 N N . ALA A 1 315 ? -1.779 9.637 25.121 1.00 95.88 315 ALA A N 1
ATOM 2231 C CA . ALA A 1 315 ? -2.292 10.488 26.188 1.00 95.88 315 ALA A CA 1
ATOM 2232 C C . ALA A 1 315 ? -1.464 10.300 27.473 1.00 95.88 315 ALA A C 1
ATOM 2234 O O . ALA A 1 315 ? -1.190 9.171 27.872 1.00 95.88 315 ALA A O 1
ATOM 2235 N N . GLY A 1 316 ? -1.076 11.406 28.113 1.00 95.00 316 GLY A N 1
ATOM 2236 C CA . GLY A 1 316 ? -0.239 11.384 29.319 1.00 95.00 316 GLY A CA 1
ATOM 2237 C C . GLY A 1 316 ? 1.265 11.226 29.066 1.00 95.00 316 GLY A C 1
ATOM 2238 O O . GLY A 1 316 ? 2.012 11.096 30.029 1.00 95.00 316 GLY A O 1
ATOM 2239 N N . PHE A 1 317 ? 1.710 11.260 27.805 1.00 97.00 317 PHE A N 1
ATOM 2240 C CA . PHE A 1 317 ? 3.121 11.209 27.426 1.00 97.00 317 PHE A CA 1
ATOM 2241 C C . PHE A 1 317 ? 3.491 12.359 26.481 1.00 97.00 317 PHE A C 1
ATOM 2243 O O . PHE A 1 317 ? 2.672 12.835 25.690 1.00 97.00 317 PHE A O 1
ATOM 2250 N N . LEU A 1 318 ? 4.756 12.772 26.520 1.00 97.25 318 LEU A N 1
ATOM 2251 C CA . LEU A 1 318 ? 5.369 13.615 25.502 1.00 97.25 318 LEU A CA 1
ATOM 2252 C C . LEU A 1 318 ? 5.420 12.858 24.170 1.00 97.25 318 LEU A C 1
ATOM 2254 O O . LEU A 1 318 ? 5.741 11.671 24.122 1.00 97.25 318 LEU A O 1
ATOM 2258 N N . THR A 1 319 ? 5.114 13.560 23.079 1.00 97.56 319 THR A N 1
ATOM 2259 C CA . THR A 1 319 ? 5.226 13.002 21.724 1.00 97.56 319 THR A CA 1
ATOM 2260 C C . THR A 1 319 ? 6.697 12.787 21.370 1.00 97.56 319 THR A C 1
ATOM 2262 O O . THR A 1 319 ? 7.505 13.700 21.535 1.00 97.56 319 THR A O 1
ATOM 2265 N N . ASP A 1 320 ? 7.028 11.600 20.866 1.00 97.44 320 ASP A N 1
ATOM 2266 C CA . ASP A 1 320 ? 8.353 11.271 20.339 1.00 97.44 320 ASP A CA 1
ATOM 2267 C C . ASP A 1 320 ? 8.382 11.425 18.810 1.00 97.44 320 ASP A C 1
ATOM 2269 O O . ASP A 1 320 ? 7.456 11.005 18.108 1.00 97.44 320 ASP A O 1
ATOM 2273 N N . GLY A 1 321 ? 9.452 12.026 18.291 1.00 95.38 321 GLY A N 1
ATOM 2274 C CA . GLY A 1 321 ? 9.649 12.276 16.863 1.00 95.38 321 GLY A CA 1
ATOM 2275 C C . GLY A 1 321 ? 9.031 13.579 16.322 1.00 95.38 321 GLY A C 1
ATOM 2276 O O . GLY A 1 321 ? 8.539 14.412 17.084 1.00 95.38 321 GLY A O 1
ATOM 2277 N N . PRO A 1 322 ? 9.064 13.792 14.989 1.00 95.44 322 PRO A N 1
ATOM 2278 C CA . PRO A 1 322 ? 9.456 12.831 13.954 1.00 95.44 322 PRO A CA 1
ATOM 2279 C C . PRO A 1 322 ? 10.949 12.472 13.980 1.00 95.44 322 PRO A C 1
ATOM 2281 O O . PRO A 1 322 ? 11.802 13.340 13.804 1.00 95.44 322 PRO A O 1
ATOM 2284 N N . THR A 1 323 ? 11.254 11.182 14.126 1.00 96.69 323 THR A N 1
ATOM 2285 C CA . THR A 1 323 ? 12.622 10.637 14.119 1.00 96.69 323 THR A CA 1
ATOM 2286 C C . THR A 1 323 ? 12.849 9.831 12.849 1.00 96.69 323 THR A C 1
ATOM 2288 O O . THR A 1 323 ? 12.019 9.004 12.482 1.00 96.69 323 THR A O 1
ATOM 2291 N N . GLU A 1 324 ? 13.953 10.081 12.147 1.00 96.56 324 GLU A N 1
ATOM 2292 C CA . GLU A 1 324 ? 14.288 9.378 10.908 1.00 96.56 324 GLU A CA 1
ATOM 2293 C C . GLU A 1 324 ? 14.977 8.038 11.190 1.00 96.56 324 GLU A C 1
ATOM 2295 O O . GLU A 1 324 ? 15.954 7.970 11.933 1.00 96.56 324 GLU A O 1
ATOM 2300 N N . HIS A 1 325 ? 14.477 6.979 10.560 1.00 95.31 325 HIS A N 1
ATOM 2301 C CA . HIS A 1 325 ? 15.002 5.625 10.650 1.00 95.31 325 HIS A CA 1
ATOM 2302 C C . HIS A 1 325 ? 15.434 5.152 9.256 1.00 95.31 325 HIS A C 1
ATOM 2304 O O . HIS A 1 325 ? 14.568 4.922 8.402 1.00 95.31 325 HIS A O 1
ATOM 2310 N N . PRO A 1 326 ? 16.745 4.989 8.999 1.00 93.31 326 PRO A N 1
ATOM 2311 C CA . PRO A 1 326 ? 17.212 4.339 7.784 1.00 93.31 326 PRO A CA 1
ATOM 2312 C C . PRO A 1 326 ? 16.802 2.867 7.822 1.00 93.31 326 PRO A C 1
ATOM 2314 O O . PRO A 1 326 ? 17.085 2.148 8.782 1.00 93.31 326 PRO A O 1
ATOM 2317 N N . LEU A 1 327 ? 16.114 2.420 6.780 1.00 91.38 327 LEU A N 1
ATOM 2318 C CA . LEU A 1 327 ? 15.603 1.064 6.690 1.00 91.38 327 LEU A CA 1
ATOM 2319 C C . LEU A 1 327 ? 16.637 0.154 6.030 1.00 91.38 327 LEU A C 1
ATOM 2321 O O . LEU A 1 327 ? 17.208 0.468 4.984 1.00 91.38 327 LEU A O 1
ATOM 2325 N N . ALA A 1 328 ? 16.804 -1.027 6.616 1.00 85.12 328 ALA A N 1
ATOM 2326 C CA . ALA A 1 328 ? 17.524 -2.144 6.020 1.00 85.12 328 ALA A CA 1
ATOM 2327 C C . ALA A 1 328 ? 16.526 -3.218 5.551 1.00 85.12 328 ALA A C 1
ATOM 2329 O O . ALA A 1 328 ? 15.452 -3.337 6.147 1.00 85.12 328 ALA A O 1
ATOM 2330 N N . PRO A 1 329 ? 16.863 -4.036 4.535 1.00 79.31 329 PRO A N 1
ATOM 2331 C CA . PRO A 1 329 ? 16.005 -5.106 4.012 1.00 79.31 329 PRO A CA 1
ATOM 2332 C C . PRO A 1 329 ? 15.934 -6.332 4.944 1.00 79.31 329 PRO A C 1
ATOM 2334 O O . PRO A 1 329 ? 16.089 -7.473 4.512 1.00 79.31 329 PRO A O 1
ATOM 2337 N N . THR A 1 330 ? 15.685 -6.094 6.231 1.00 85.25 330 THR A N 1
ATOM 2338 C CA . THR A 1 330 ? 15.444 -7.099 7.272 1.00 85.25 330 THR A CA 1
ATOM 2339 C C . THR A 1 330 ? 13.942 -7.200 7.518 1.00 85.25 330 THR A C 1
ATOM 2341 O O . THR A 1 330 ? 13.249 -6.186 7.534 1.00 85.25 330 THR A O 1
ATOM 2344 N N . ASN A 1 331 ? 13.420 -8.414 7.703 1.00 87.75 331 ASN A N 1
ATOM 2345 C CA . ASN A 1 331 ? 11.987 -8.637 7.887 1.00 87.75 331 ASN A CA 1
ATOM 2346 C C . ASN A 1 331 ? 11.699 -9.498 9.137 1.00 87.75 331 ASN A C 1
ATOM 2348 O O . ASN A 1 331 ? 12.015 -10.688 9.109 1.00 87.75 331 ASN A O 1
ATOM 2352 N N . PRO A 1 332 ? 11.070 -8.950 10.195 1.00 91.94 332 PRO A N 1
ATOM 2353 C CA . PRO A 1 332 ? 10.706 -7.541 10.343 1.00 91.94 332 PRO A CA 1
ATOM 2354 C C . PRO A 1 332 ? 11.925 -6.650 10.639 1.00 91.94 332 PRO A C 1
ATOM 2356 O O . PRO A 1 332 ? 12.907 -7.100 11.228 1.00 91.94 332 PRO A O 1
ATOM 2359 N N . PHE A 1 333 ? 11.843 -5.373 10.272 1.00 94.00 333 PHE A N 1
ATOM 2360 C CA . PHE A 1 333 ? 12.732 -4.331 10.787 1.00 94.00 333 PHE A CA 1
ATOM 2361 C C . PHE A 1 333 ? 12.124 -3.780 12.085 1.00 94.00 333 PHE A C 1
ATOM 2363 O O . PHE A 1 333 ? 10.980 -3.322 12.082 1.00 94.00 333 PHE A O 1
ATOM 2370 N N . VAL A 1 334 ? 12.855 -3.881 13.198 1.00 96.25 334 VAL A N 1
ATOM 2371 C CA . VAL A 1 334 ? 12.318 -3.598 14.539 1.00 96.25 334 VAL A CA 1
ATOM 2372 C C . VAL A 1 334 ? 12.676 -2.182 14.995 1.00 96.25 334 VAL A C 1
ATOM 2374 O O . VAL A 1 334 ? 13.841 -1.795 14.926 1.00 96.25 334 VAL A O 1
ATOM 2377 N N . ILE A 1 335 ? 11.682 -1.422 15.464 1.00 96.50 335 ILE A N 1
ATOM 2378 C CA . ILE A 1 335 ? 11.837 -0.071 16.022 1.00 96.50 335 ILE A CA 1
ATOM 2379 C C . ILE A 1 335 ? 11.032 0.028 17.326 1.00 96.50 335 ILE A C 1
ATOM 2381 O O . ILE A 1 335 ? 9.812 0.194 17.303 1.00 96.50 335 ILE A O 1
ATOM 2385 N N . ASP A 1 336 ? 11.718 -0.051 18.463 1.00 97.12 336 ASP A N 1
ATOM 2386 C CA . ASP A 1 336 ? 11.109 0.139 19.783 1.00 97.12 336 ASP A CA 1
ATOM 2387 C C . ASP A 1 336 ? 11.190 1.605 20.226 1.00 97.12 336 ASP A C 1
ATOM 2389 O O . ASP A 1 336 ? 12.163 2.303 19.930 1.00 97.12 336 ASP A O 1
ATOM 2393 N N . VAL A 1 337 ? 10.167 2.073 20.945 1.00 97.62 337 VAL A N 1
ATOM 2394 C CA . VAL A 1 337 ? 10.047 3.465 21.401 1.00 97.62 337 VAL A CA 1
ATOM 2395 C C . VAL A 1 337 ? 9.716 3.507 22.889 1.00 97.62 337 VAL A C 1
ATOM 2397 O O . VAL A 1 337 ? 8.767 2.874 23.350 1.00 97.62 337 VAL A O 1
ATOM 2400 N N . ALA A 1 338 ? 10.476 4.301 23.643 1.00 97.38 338 ALA A N 1
ATOM 2401 C CA . ALA A 1 338 ? 10.216 4.564 25.053 1.00 97.38 338 ALA A CA 1
ATOM 2402 C C . ALA A 1 338 ? 9.683 5.995 25.238 1.00 97.38 338 ALA A C 1
ATOM 2404 O O . ALA A 1 338 ? 10.428 6.962 25.068 1.00 97.38 338 ALA A O 1
ATOM 2405 N N . LEU A 1 339 ? 8.406 6.135 25.600 1.00 97.44 339 LEU A N 1
ATOM 2406 C CA . LEU A 1 339 ? 7.749 7.431 25.783 1.00 97.44 339 LEU A CA 1
ATOM 2407 C C . LEU A 1 339 ? 7.998 8.009 27.176 1.00 97.44 339 LEU A C 1
ATOM 2409 O O . LEU A 1 339 ? 7.879 7.310 28.183 1.00 97.44 339 LEU A O 1
ATOM 2413 N N . ARG A 1 340 ? 8.289 9.308 27.226 1.00 95.75 340 ARG A N 1
ATOM 2414 C CA . ARG A 1 340 ? 8.482 10.068 28.470 1.00 95.75 340 ARG A CA 1
ATOM 2415 C C . ARG A 1 340 ? 7.179 10.754 28.863 1.00 95.75 340 ARG A C 1
ATOM 2417 O O . ARG A 1 340 ? 6.412 11.120 27.981 1.00 95.75 340 ARG A O 1
ATOM 2424 N N . THR A 1 341 ? 6.942 10.922 30.156 1.00 88.75 341 THR A N 1
ATOM 2425 C CA . THR A 1 341 ? 5.836 11.730 30.701 1.00 88.75 341 THR A CA 1
ATOM 2426 C C . THR A 1 341 ? 6.221 13.194 30.796 1.00 88.75 341 THR A C 1
ATOM 2428 O O . THR A 1 341 ? 7.387 13.437 31.188 1.00 88.75 341 THR A O 1
#

Foldseek 3Di:
DWDWDQDPVGIDTHDPPPPQPFAFQEKAAAAALAPRDQDPDKFKAWPQPQWGWTDDPRIITITGRCCGRPVQLQPAKHKIWMWMDDPPDDIDIDIDIDHRPADPPHYDYHDYDWFDWFKEKEFEFAPDPPRAGFFFKWKAKFADQVWTKFFFQFFAQFKDFFFFKKWDWDWDWDFDWFFQAKAAQQDQKTFTPDCVVPAAQWWKAWPSRAIWGFHGDDGRMTGTLGGHRHTGGHRTTMTTIDIDDIDDMWTFRGMQGGFARMTTTPHYDDDQKMWRDDVSSIGIGGGIWTAHNRRMTMGTHDISGQKIFMWIGDPPFDIDDSDIDGDDPDHHDYDYHHTYD

pLDDT: mean 91.66, std 9.54, range [43.53, 98.56]

Organism: Propioniciclava tarda (NCBI:txid433330)

Sequence (341 aa):
MTQLVVTDTGTFRVVPAEPWHTGALALVPLADEWTGRPPPVASARSLSAGVGAHVTRGTLVLTGLPERAWPHLSTTDQFVDVVLTRPGRAEQHARIRIPAASALPYRAAPLPVSSTTIALAGRVTASAFPHGPVVGASITLSGTPTAPVVAVGVPLASAHPAGTTVRLRPLPAVPTTSLTEAARAGDATVTLASTAGIGAGTVLRLATGEHTIVDAVTGTLALLRRPLRTSPADGSAVAIVTPGAPGAATTLTRDALAGDAVWPVAAALAGASVEVVDGAATEYRTLGLTTDPDGRWRQPGVRGVAALRLTVSAAGFLTDGPTEHPLAPTNPFVIDVALRT

Radius of gyration: 26.84 Å; chains: 1; bounding box: 62×54×95 Å